Protein AF-A0A920DQ33-F1 (afdb_monomer_lite)

Foldseek 3Di:
DQPDDDDPVVDDPVRQQPTADPPRHGDDDPVVVCVVCVPAADEDEPEDDVVLQVQLVVCLVPVCQVRYEYEYLDQVSQVSSVVSSPDDHAYEHHPVVLVVLVVCLVVVHDDADSHQAYEDACDDPRDGSQDLSSCVSCVVNNHAYEYEADADLVVLVVSVVSPHPYYHYPCPVSNQVSCVVVVNHD

Sequence (186 aa):
MTGEDIAINALDAADIDSITVAGGHAIPRMEDLLEAFPECRFNIDAKAWPVVEPLGQLIRRTGVDDRICIGAFNDERIFKVCQLVGRPLCHSIGVRESSRFRLAAWLGLNAYFTAGCVQFPVNRRGVSMVTPASVAHAHKLELQVHAWTINDESTMHNLIDMGVDGIMTDDCALLKSVLIERNMWA

pLDDT: mean 93.99, std 5.49, range [62.62, 98.38]

Radius of gyration: 18.07 Å; chains: 1; bounding box: 41×43×47 Å

Structure (mmCIF, N/CA/C/O backbone):
data_AF-A0A920DQ33-F1
#
_entry.id   AF-A0A920DQ33-F1
#
loop_
_atom_site.group_PDB
_atom_site.id
_atom_site.type_symbol
_atom_site.label_atom_id
_atom_site.label_alt_id
_atom_site.label_comp_id
_atom_site.label_asym_id
_atom_site.label_entity_id
_atom_site.label_seq_id
_atom_site.pdbx_PDB_ins_code
_atom_site.Cartn_x
_atom_site.Cartn_y
_atom_site.Cartn_z
_atom_site.occupancy
_atom_site.B_iso_or_equiv
_atom_site.auth_seq_id
_atom_site.auth_comp_id
_atom_site.auth_asym_id
_atom_site.auth_atom_id
_atom_site.pdbx_PDB_model_num
ATOM 1 N N . MET A 1 1 ? 3.712 14.259 15.649 1.00 62.62 1 MET A N 1
ATOM 2 C CA . MET A 1 1 ? 2.484 14.674 14.930 1.00 62.62 1 MET A CA 1
ATOM 3 C C . MET A 1 1 ? 1.552 15.502 15.808 1.00 62.62 1 MET A C 1
ATOM 5 O O . MET A 1 1 ? 0.963 16.435 15.288 1.00 62.62 1 MET A O 1
ATOM 9 N N . THR A 1 2 ? 1.462 15.209 17.106 1.00 72.75 2 THR A N 1
ATOM 10 C CA . THR A 1 2 ? 0.599 15.920 18.072 1.00 72.75 2 THR A CA 1
ATOM 11 C C . THR A 1 2 ? 1.375 16.884 18.981 1.00 72.75 2 THR A C 1
ATOM 13 O O . THR A 1 2 ? 0.783 17.690 19.679 1.00 72.75 2 THR A O 1
ATOM 16 N N . GLY A 1 3 ? 2.715 16.823 18.965 1.00 71.69 3 GLY A N 1
ATOM 17 C CA . GLY A 1 3 ? 3.579 17.596 19.870 1.00 71.69 3 GLY A CA 1
ATOM 18 C C . GLY A 1 3 ? 3.795 16.931 21.233 1.00 71.69 3 GLY A C 1
ATOM 19 O O . GLY A 1 3 ? 4.634 17.391 22.000 1.00 71.69 3 GLY A O 1
ATOM 20 N N . GLU A 1 4 ? 3.104 15.820 21.492 1.00 74.94 4 GLU A N 1
ATOM 21 C CA . GLU A 1 4 ? 3.152 15.061 22.741 1.00 74.94 4 GLU A CA 1
ATOM 22 C C . GLU A 1 4 ? 3.782 13.678 22.509 1.00 74.94 4 GLU A C 1
ATOM 24 O O . GLU A 1 4 ? 3.506 13.023 21.500 1.00 74.94 4 GLU A O 1
ATOM 29 N N . ASP A 1 5 ? 4.638 13.234 23.434 1.00 83.88 5 ASP A N 1
ATOM 30 C CA . ASP A 1 5 ? 5.254 11.900 23.418 1.00 83.88 5 ASP A CA 1
ATOM 31 C C . ASP A 1 5 ? 4.424 10.938 24.279 1.00 83.88 5 ASP A C 1
ATOM 33 O O . ASP A 1 5 ? 4.727 10.687 25.446 1.00 83.88 5 ASP A O 1
ATOM 37 N N . ILE A 1 6 ? 3.303 10.473 23.718 1.00 84.75 6 ILE A N 1
ATOM 38 C CA . ILE A 1 6 ? 2.351 9.590 24.399 1.00 84.75 6 ILE A CA 1
ATOM 39 C C . ILE A 1 6 ? 2.099 8.349 23.545 1.00 84.75 6 ILE A C 1
ATOM 41 O O . ILE A 1 6 ? 1.855 8.421 22.338 1.00 84.75 6 ILE A O 1
ATOM 45 N N . ALA A 1 7 ? 2.141 7.181 24.184 1.00 85.88 7 ALA A N 1
ATOM 46 C CA . ALA A 1 7 ? 1.836 5.923 23.527 1.00 85.88 7 ALA A CA 1
ATOM 47 C C . ALA A 1 7 ? 0.318 5.774 23.331 1.00 85.88 7 ALA A C 1
ATOM 49 O O . ALA A 1 7 ? -0.439 5.777 24.296 1.00 85.88 7 ALA A O 1
ATOM 50 N N . ILE A 1 8 ? -0.125 5.567 22.085 1.00 85.69 8 ILE A N 1
ATOM 51 C CA . ILE A 1 8 ? -1.555 5.428 21.738 1.00 85.69 8 ILE A CA 1
ATOM 52 C C . ILE A 1 8 ? -2.246 4.314 22.541 1.00 85.69 8 ILE A C 1
ATOM 54 O O . ILE A 1 8 ? -3.417 4.422 22.869 1.00 85.69 8 ILE A O 1
ATOM 58 N N . ASN A 1 9 ? -1.533 3.239 22.885 1.00 86.31 9 ASN A N 1
ATOM 59 C CA . ASN A 1 9 ? -2.100 2.123 23.650 1.00 86.31 9 ASN A CA 1
ATOM 60 C C . ASN A 1 9 ? -2.349 2.434 25.137 1.00 86.31 9 ASN A C 1
ATOM 62 O O . ASN A 1 9 ? -2.888 1.578 25.835 1.00 86.31 9 ASN A O 1
ATOM 66 N N . ALA A 1 10 ? -1.918 3.599 25.619 1.00 88.38 10 ALA A N 1
ATOM 67 C CA . ALA A 1 10 ? -2.188 4.088 26.965 1.00 88.38 10 ALA A CA 1
ATOM 68 C C . ALA A 1 10 ? -3.400 5.032 27.017 1.00 88.38 10 ALA A C 1
ATOM 70 O O . ALA A 1 10 ? -3.754 5.479 28.103 1.00 88.38 10 ALA A O 1
ATOM 71 N N . LEU A 1 11 ? -4.000 5.337 25.864 1.00 89.12 11 LEU A N 1
ATOM 72 C CA . LEU A 1 11 ? -5.098 6.283 25.716 1.00 89.12 11 LEU A CA 1
ATOM 73 C C . LEU A 1 11 ? -6.414 5.547 25.479 1.00 89.12 11 LEU A C 1
ATOM 75 O O . LEU A 1 11 ? -6.446 4.524 24.784 1.00 89.12 11 LEU A O 1
ATOM 79 N N . ASP A 1 12 ? -7.501 6.088 26.016 1.00 89.56 12 ASP A N 1
ATOM 80 C CA . ASP A 1 12 ? -8.843 5.679 25.627 1.00 89.56 12 ASP A CA 1
ATOM 81 C C . ASP A 1 12 ? -9.371 6.496 24.432 1.00 89.56 12 ASP A C 1
ATOM 83 O O . ASP A 1 12 ? -8.685 7.331 23.837 1.00 89.56 12 ASP A O 1
ATOM 87 N N . ALA A 1 13 ? -10.602 6.203 24.014 1.00 85.56 13 ALA A N 1
ATOM 88 C CA . ALA A 1 13 ? -11.213 6.889 22.884 1.00 85.56 13 ALA A CA 1
ATOM 89 C C . ALA A 1 13 ? -11.445 8.388 23.149 1.00 85.56 13 ALA A C 1
ATOM 91 O O . ALA A 1 13 ? -11.302 9.176 22.219 1.00 85.56 13 ALA A O 1
ATOM 92 N N . ALA A 1 14 ? -11.796 8.769 24.380 1.00 89.31 14 ALA A N 1
ATOM 93 C CA . ALA A 1 14 ? -12.034 10.160 24.750 1.00 89.31 14 ALA A CA 1
ATOM 94 C C . ALA A 1 14 ? -10.716 10.943 24.821 1.00 89.31 14 ALA A C 1
ATOM 96 O O . ALA A 1 14 ? -10.663 12.089 24.375 1.00 89.31 14 ALA A O 1
ATOM 97 N N . ASP A 1 15 ? -9.645 10.307 25.302 1.00 90.56 15 ASP A N 1
ATOM 98 C CA . ASP A 1 15 ? -8.301 10.875 25.265 1.00 90.56 15 ASP A CA 1
ATOM 99 C C . ASP A 1 15 ? -7.882 11.171 23.820 1.00 90.56 15 ASP A C 1
ATOM 101 O O . ASP A 1 15 ? -7.488 12.292 23.505 1.00 90.56 15 ASP A O 1
ATOM 105 N N . ILE A 1 16 ? -8.024 10.195 22.914 1.00 90.38 16 ILE A N 1
ATOM 106 C CA . ILE A 1 16 ? -7.678 10.361 21.493 1.00 90.38 16 ILE A CA 1
ATOM 107 C C . ILE A 1 16 ? -8.511 11.474 20.841 1.00 90.38 16 ILE A C 1
ATOM 109 O O . ILE A 1 16 ? -7.952 12.277 20.095 1.00 90.38 16 ILE A O 1
ATOM 113 N N . ASP A 1 17 ? -9.808 11.563 21.146 1.00 89.62 17 ASP A N 1
ATOM 114 C CA . ASP A 1 17 ? -10.696 12.607 20.612 1.00 89.62 17 ASP A CA 1
ATOM 115 C C . ASP A 1 17 ? -10.299 14.021 21.081 1.00 89.62 17 ASP A C 1
ATOM 117 O O . ASP A 1 17 ? -10.601 15.008 20.409 1.00 89.62 17 ASP A O 1
ATOM 121 N N . SER A 1 18 ? -9.609 14.133 22.221 1.00 89.31 18 SER A N 1
ATOM 122 C CA . SER A 1 18 ? -9.099 15.406 22.747 1.00 89.31 18 SER A CA 1
ATOM 123 C C . SER A 1 18 ? -7.772 15.848 22.115 1.00 89.31 18 SER A C 1
ATOM 125 O O . SER A 1 18 ? -7.392 17.018 22.217 1.00 89.31 18 SER A O 1
ATOM 127 N N . ILE A 1 19 ? -7.074 14.933 21.437 1.00 90.38 19 ILE A N 1
ATOM 128 C CA . ILE A 1 19 ? -5.768 15.189 20.835 1.00 90.38 19 ILE A CA 1
ATOM 129 C C . ILE A 1 19 ? -5.943 15.756 19.427 1.00 90.38 19 ILE A C 1
ATOM 131 O O . ILE A 1 19 ? -6.665 15.219 18.585 1.00 90.38 19 ILE A O 1
ATOM 135 N N . THR A 1 20 ? -5.199 16.823 19.141 1.00 89.69 20 THR A N 1
ATOM 136 C CA . THR A 1 20 ? -5.159 17.429 17.809 1.00 89.69 20 THR A CA 1
ATOM 137 C C . THR A 1 20 ? -3.824 17.183 17.116 1.00 89.69 20 THR A C 1
ATOM 139 O O . THR A 1 20 ? -2.764 17.081 17.737 1.00 89.69 20 THR A O 1
ATOM 142 N N . VAL A 1 21 ? -3.872 17.071 15.793 1.00 89.19 21 VAL A N 1
ATOM 143 C CA . VAL A 1 21 ? -2.690 17.096 14.930 1.00 89.19 21 VAL A C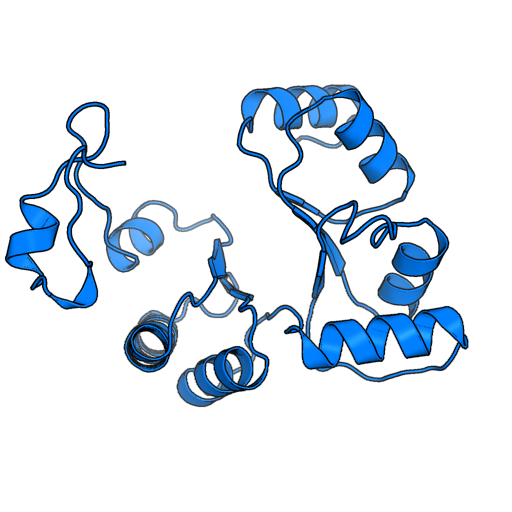A 1
ATOM 144 C C . VAL A 1 21 ? -2.389 18.531 14.490 1.00 89.19 21 VAL A C 1
ATOM 146 O O . VAL A 1 21 ? -3.156 19.462 14.754 1.00 89.19 21 VAL A O 1
ATOM 149 N N . ALA A 1 22 ? -1.262 18.727 13.800 1.00 85.25 22 ALA A N 1
ATOM 150 C CA . ALA A 1 22 ? -0.904 20.019 13.219 1.00 85.25 22 ALA A CA 1
ATOM 151 C C . ALA A 1 22 ? -2.088 20.649 12.454 1.00 85.25 22 ALA A C 1
ATOM 153 O O . ALA A 1 22 ? -2.754 19.983 11.664 1.00 85.25 22 ALA A O 1
ATOM 154 N N . GLY A 1 23 ? -2.354 21.933 12.712 1.00 84.44 23 GLY A N 1
ATOM 155 C CA . GLY A 1 23 ? -3.521 22.641 12.170 1.00 84.44 23 GLY A CA 1
ATOM 156 C C . GLY A 1 23 ? -4.786 22.566 13.036 1.00 84.44 23 GLY A C 1
ATOM 157 O O . GLY A 1 23 ? -5.793 23.157 12.664 1.00 84.44 23 GLY A O 1
ATOM 158 N N . GLY A 1 24 ? -4.745 21.896 14.196 1.00 88.38 24 GLY A N 1
ATOM 159 C CA . GLY A 1 24 ? -5.870 21.836 15.141 1.00 88.38 24 GLY A CA 1
ATOM 160 C C . GLY A 1 24 ? -6.958 20.831 14.753 1.00 88.38 24 GLY A C 1
ATOM 161 O O . GLY A 1 24 ? -8.069 20.894 15.273 1.00 88.38 24 GLY A O 1
ATOM 162 N N . HIS A 1 25 ? -6.658 19.915 13.831 1.00 89.31 25 HIS A N 1
ATOM 163 C CA . HIS A 1 25 ? -7.590 18.882 13.385 1.00 89.31 25 HIS A CA 1
ATOM 164 C C . HIS A 1 25 ? -7.580 17.679 14.335 1.00 89.31 25 HIS A C 1
ATOM 166 O O . HIS A 1 25 ? -6.532 17.325 14.872 1.00 89.31 25 HIS A O 1
ATOM 172 N N . ALA A 1 26 ? -8.733 17.036 14.521 1.00 91.56 26 ALA A N 1
ATOM 173 C CA . ALA A 1 26 ? -8.847 15.808 15.307 1.00 91.56 26 ALA A CA 1
ATOM 174 C C . ALA A 1 26 ? -8.237 14.601 14.572 1.00 91.56 26 ALA A C 1
ATOM 176 O O . ALA A 1 26 ? -8.142 14.586 13.341 1.00 91.56 26 ALA A O 1
ATOM 177 N N . ILE A 1 27 ? -7.851 13.570 15.327 1.00 92.19 27 ILE A N 1
ATOM 178 C CA . ILE A 1 27 ? -7.443 12.278 14.763 1.00 92.19 27 ILE A CA 1
ATOM 179 C C . ILE A 1 27 ? -8.703 11.562 14.242 1.00 92.19 27 ILE A C 1
ATOM 181 O O . ILE A 1 27 ? -9.607 11.293 15.031 1.00 92.19 27 ILE A O 1
ATOM 185 N N . PRO A 1 28 ? -8.800 11.242 12.938 1.00 92.69 28 PRO A N 1
ATOM 186 C CA . PRO A 1 28 ? -10.013 10.652 12.384 1.00 92.69 28 PRO A CA 1
ATOM 187 C C . PRO A 1 28 ? -10.179 9.192 12.813 1.00 92.69 28 PRO A C 1
ATOM 189 O O . PRO A 1 28 ? -9.200 8.444 12.923 1.00 92.69 28 PRO A O 1
ATOM 192 N N . ARG A 1 29 ? -11.431 8.748 12.966 1.00 92.69 29 ARG A N 1
ATOM 193 C CA . ARG A 1 29 ? -11.746 7.321 13.091 1.00 92.69 29 ARG A CA 1
ATOM 194 C C . ARG A 1 29 ? -11.803 6.697 11.703 1.00 92.69 29 ARG A C 1
ATOM 196 O O . ARG A 1 29 ? -12.175 7.336 10.723 1.00 92.69 29 ARG A O 1
ATOM 203 N N . MET A 1 30 ? -11.465 5.412 11.615 1.00 95.19 30 MET A N 1
ATOM 204 C CA . MET A 1 30 ? -11.540 4.694 10.340 1.00 95.19 30 MET A CA 1
ATOM 205 C C . MET A 1 30 ? -12.978 4.654 9.795 1.00 95.19 30 MET A C 1
ATOM 207 O O . MET A 1 30 ? -13.165 4.761 8.590 1.00 95.19 30 MET A O 1
ATOM 211 N N . GLU A 1 31 ? -13.982 4.530 10.669 1.00 94.88 31 GLU A N 1
ATOM 212 C CA . GLU A 1 31 ? -15.405 4.561 10.290 1.00 94.88 31 GLU A CA 1
ATOM 213 C C . GLU A 1 31 ? -15.783 5.874 9.598 1.00 94.88 31 GLU A C 1
ATOM 215 O O . GLU A 1 31 ? -16.336 5.832 8.501 1.00 94.88 31 GLU A O 1
ATOM 220 N N . ASP A 1 32 ? -15.366 7.012 10.159 1.00 95.38 32 ASP A N 1
ATOM 221 C CA . ASP A 1 32 ? -15.632 8.336 9.585 1.00 95.38 32 ASP A CA 1
ATOM 222 C C . ASP A 1 32 ? -15.007 8.486 8.189 1.00 95.38 32 ASP A C 1
ATOM 224 O O . ASP A 1 32 ? -15.604 9.069 7.288 1.00 95.38 32 ASP A O 1
ATOM 228 N N . LEU A 1 33 ? -13.808 7.927 7.975 1.00 96.50 33 LEU A N 1
ATOM 229 C CA . LEU A 1 33 ? -13.149 7.951 6.664 1.00 96.50 33 LEU A CA 1
ATOM 230 C C . LEU A 1 33 ? -13.877 7.082 5.634 1.00 96.50 33 LEU A C 1
ATOM 232 O O . LEU A 1 33 ? -13.990 7.475 4.473 1.00 96.50 33 LEU A O 1
ATOM 236 N N . LEU A 1 34 ? -14.357 5.904 6.042 1.00 96.50 34 LEU A N 1
ATOM 237 C CA . LEU A 1 34 ? -15.119 5.016 5.163 1.00 96.50 34 LEU A CA 1
ATOM 238 C C . LEU A 1 34 ? -16.433 5.667 4.718 1.00 96.50 34 LEU A C 1
ATOM 240 O O . LEU A 1 34 ? -16.811 5.523 3.557 1.00 96.50 34 LEU A O 1
ATOM 244 N N . GLU A 1 35 ? -17.099 6.389 5.621 1.00 96.19 35 GLU A N 1
ATOM 245 C CA . GLU A 1 35 ? -18.336 7.116 5.329 1.00 96.19 35 GLU A CA 1
ATOM 246 C C . GLU A 1 35 ? -18.085 8.360 4.466 1.00 96.19 35 GLU A C 1
ATOM 248 O O . GLU A 1 35 ? -18.768 8.566 3.463 1.00 96.19 35 GLU A O 1
ATOM 253 N N . ALA A 1 36 ? -17.082 9.172 4.810 1.00 97.31 36 ALA A N 1
ATOM 254 C CA . ALA A 1 36 ? -16.791 10.420 4.107 1.00 97.31 36 ALA A CA 1
ATOM 255 C C . ALA A 1 36 ? -16.280 10.206 2.674 1.00 97.31 36 ALA A C 1
ATOM 257 O O . ALA A 1 36 ? -16.483 11.062 1.810 1.00 97.31 36 ALA A O 1
ATOM 258 N N . PHE A 1 37 ? -15.624 9.074 2.405 1.00 97.31 37 PHE A N 1
ATOM 259 C CA . PHE A 1 37 ? -15.048 8.765 1.100 1.00 97.31 37 PHE A CA 1
ATOM 260 C C . PHE A 1 37 ? -15.577 7.430 0.567 1.00 97.31 37 PHE A C 1
ATOM 262 O O . PHE A 1 37 ? -14.809 6.469 0.524 1.00 97.31 37 PHE A O 1
ATOM 269 N N . PRO A 1 38 ? -16.842 7.353 0.106 1.00 96.19 38 PRO A N 1
ATOM 270 C CA . PRO A 1 38 ? -17.500 6.108 -0.303 1.00 96.19 38 PRO A CA 1
ATOM 271 C C . PRO A 1 38 ? -17.010 5.546 -1.643 1.00 96.19 38 PRO A C 1
ATOM 273 O O . PRO A 1 38 ? -17.286 4.395 -1.950 1.00 96.19 38 PRO A O 1
ATOM 276 N N . GLU A 1 39 ? -16.160 6.265 -2.386 1.00 95.94 39 GLU A N 1
ATOM 277 C CA . GLU A 1 39 ? -15.570 5.806 -3.662 1.00 95.94 39 GLU A CA 1
ATOM 278 C C . GLU A 1 39 ? -14.052 5.517 -3.580 1.00 95.94 39 GLU A C 1
ATOM 280 O O . GLU A 1 39 ? -13.499 4.815 -4.423 1.00 95.94 39 GLU A O 1
ATOM 285 N N . CYS A 1 40 ? -13.357 5.999 -2.539 1.00 96.56 40 CYS A N 1
ATOM 286 C CA . CYS A 1 40 ? -11.919 5.768 -2.350 1.00 96.56 40 CYS A CA 1
ATOM 287 C C . CYS A 1 40 ? -11.546 4.332 -1.938 1.00 96.56 40 CYS A C 1
ATOM 289 O O . CYS A 1 40 ? -11.982 3.811 -0.915 1.00 96.56 40 CYS A O 1
ATOM 291 N N . ARG A 1 41 ? -10.594 3.719 -2.639 1.00 97.25 41 ARG A N 1
ATOM 292 C CA . ARG A 1 41 ? -9.937 2.498 -2.144 1.00 97.25 41 ARG A CA 1
ATOM 293 C C . ARG A 1 41 ? -8.929 2.843 -1.044 1.00 97.25 41 ARG A C 1
ATOM 295 O O . ARG A 1 41 ? -8.205 3.828 -1.167 1.00 97.25 41 ARG A O 1
ATOM 302 N N . PHE A 1 42 ? -8.840 2.021 -0.002 1.00 98.12 42 PHE A N 1
ATOM 303 C CA . PHE A 1 42 ? -7.918 2.227 1.118 1.00 98.12 42 PHE A CA 1
ATOM 304 C C . PHE A 1 42 ? -6.830 1.154 1.149 1.00 98.12 42 PHE A C 1
ATOM 306 O O . PHE A 1 42 ? -7.115 -0.042 1.138 1.00 98.12 42 PHE A O 1
ATOM 313 N N . ASN A 1 43 ? -5.576 1.588 1.267 1.00 97.75 43 ASN A N 1
ATOM 314 C CA . ASN A 1 43 ? -4.443 0.724 1.588 1.00 97.75 43 ASN A CA 1
ATOM 315 C C . ASN A 1 43 ? -4.080 0.917 3.069 1.00 97.75 43 ASN A C 1
ATOM 317 O O . ASN A 1 43 ? -3.599 1.983 3.449 1.00 97.75 43 ASN A O 1
ATOM 321 N N . ILE A 1 44 ? -4.343 -0.087 3.908 1.00 97.50 44 ILE A N 1
ATOM 322 C CA . ILE A 1 44 ? -4.276 0.025 5.371 1.00 97.50 44 ILE A CA 1
ATOM 323 C C . ILE A 1 44 ? -3.152 -0.853 5.915 1.00 97.50 44 ILE A C 1
ATOM 325 O O . ILE A 1 44 ? -3.171 -2.071 5.750 1.00 97.50 44 ILE A O 1
ATOM 329 N N . ASP A 1 45 ? -2.207 -0.249 6.635 1.00 96.69 45 ASP A N 1
ATOM 330 C CA . ASP A 1 45 ? -1.150 -0.978 7.340 1.00 96.69 45 ASP A CA 1
ATOM 331 C C . ASP A 1 45 ? -1.568 -1.288 8.786 1.00 96.69 45 ASP A C 1
ATOM 333 O O . ASP A 1 45 ? -1.729 -0.390 9.617 1.00 96.69 45 ASP A O 1
ATOM 337 N N . ALA A 1 46 ? -1.714 -2.569 9.122 1.00 96.88 46 ALA A N 1
ATOM 338 C CA . ALA A 1 46 ? -1.984 -3.004 10.486 1.00 96.88 46 ALA A CA 1
ATOM 339 C C . ALA A 1 46 ? -0.703 -2.885 11.328 1.00 96.88 46 ALA A C 1
ATOM 341 O O . ALA A 1 46 ? 0.106 -3.812 11.399 1.00 96.88 46 ALA A O 1
ATOM 342 N N . LYS A 1 47 ? -0.508 -1.739 11.991 1.00 94.00 47 LYS A N 1
ATOM 343 C CA . LYS A 1 47 ? 0.745 -1.381 12.688 1.00 94.00 47 LYS A CA 1
ATOM 344 C C . LYS A 1 47 ? 1.080 -2.249 13.905 1.00 94.00 47 LYS A C 1
ATOM 346 O O . LYS A 1 47 ? 2.262 -2.452 14.193 1.00 94.00 47 LYS A O 1
ATOM 351 N N . ALA A 1 48 ? 0.085 -2.825 14.583 1.00 94.94 48 ALA A N 1
ATOM 352 C CA . ALA A 1 48 ? 0.288 -3.622 15.797 1.00 94.94 48 ALA A CA 1
ATOM 353 C C . ALA A 1 48 ? -0.754 -4.741 15.964 1.00 94.94 48 ALA A C 1
ATOM 355 O O . ALA A 1 48 ? -1.806 -4.725 15.331 1.00 94.94 48 ALA A O 1
ATOM 356 N N . TRP A 1 49 ? -0.471 -5.710 16.841 1.00 96.12 49 TRP A N 1
ATOM 357 C CA . TRP A 1 49 ? -1.392 -6.813 17.148 1.00 96.12 49 TRP A CA 1
ATOM 358 C C . TRP A 1 49 ? -2.755 -6.366 17.704 1.00 96.12 49 TRP A C 1
ATOM 360 O O . TRP A 1 49 ? -3.754 -6.898 17.226 1.00 96.12 49 TRP A O 1
ATOM 370 N N . PRO A 1 50 ? -2.850 -5.369 18.610 1.00 95.12 50 PRO A N 1
ATOM 371 C CA . PRO A 1 50 ? -4.147 -4.907 19.114 1.00 95.12 50 PRO A CA 1
ATOM 372 C C . PRO A 1 50 ? -5.081 -4.323 18.044 1.00 95.12 50 PRO A C 1
ATOM 374 O O . PRO A 1 50 ? -6.282 -4.268 18.263 1.00 95.12 50 PRO A O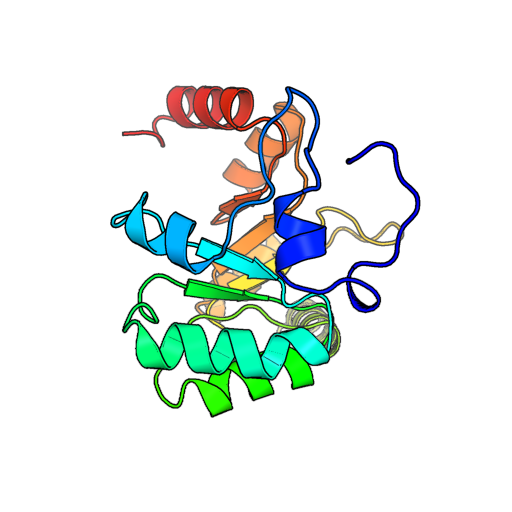 1
ATOM 377 N N . VAL A 1 51 ? -4.559 -3.916 16.879 1.00 95.06 51 VAL A N 1
ATOM 378 C CA . VAL A 1 51 ? -5.367 -3.384 15.763 1.00 95.06 51 VAL A CA 1
ATOM 379 C C . VAL A 1 51 ? -6.091 -4.492 14.995 1.00 95.06 51 VAL A C 1
ATOM 381 O O . VAL A 1 51 ? -7.115 -4.235 14.372 1.00 95.06 51 VAL A O 1
ATOM 384 N N . VAL A 1 52 ? -5.583 -5.726 15.032 1.00 97.50 52 VAL A N 1
ATOM 385 C CA . VAL A 1 52 ? -6.044 -6.822 14.165 1.00 97.50 52 VAL A CA 1
ATOM 386 C C . VAL A 1 52 ? -7.523 -7.127 14.353 1.00 97.50 52 VAL A C 1
ATOM 388 O O . VAL A 1 52 ? -8.260 -7.224 13.372 1.00 97.50 52 VAL A O 1
ATOM 391 N N . GLU A 1 53 ? -7.952 -7.282 15.603 1.00 97.75 53 GLU A N 1
ATOM 392 C CA . GLU A 1 53 ? -9.335 -7.624 15.914 1.00 97.75 53 GLU A CA 1
ATOM 393 C C . GLU A 1 53 ? -10.311 -6.475 15.614 1.00 97.75 53 GLU A C 1
ATOM 395 O O . GLU A 1 53 ? -11.232 -6.706 14.826 1.00 97.75 53 GLU A O 1
ATOM 400 N N . PRO A 1 54 ? -10.092 -5.238 16.106 1.00 96.50 54 PRO A N 1
ATOM 401 C CA . PRO A 1 54 ? -10.936 -4.096 15.761 1.00 96.50 54 PRO A CA 1
ATOM 402 C C . PRO A 1 54 ? -11.037 -3.852 14.253 1.00 96.50 54 PRO A C 1
ATOM 404 O O . PRO A 1 54 ? -12.137 -3.658 13.740 1.00 96.50 54 PRO A O 1
ATOM 407 N N . LEU A 1 55 ? -9.915 -3.919 13.524 1.00 97.56 55 LEU A N 1
ATOM 408 C CA . LEU A 1 55 ? -9.889 -3.694 12.077 1.00 97.56 55 LEU A CA 1
ATOM 409 C C . LEU A 1 55 ? -10.645 -4.788 11.315 1.00 97.56 55 LEU A C 1
ATOM 411 O O . LEU A 1 55 ? -11.457 -4.484 10.444 1.00 97.56 55 LEU A O 1
ATOM 415 N N . GLY A 1 56 ? -10.415 -6.060 11.655 1.00 98.12 56 GLY A N 1
ATOM 416 C CA . GLY A 1 56 ? -11.117 -7.177 11.023 1.00 98.12 56 GLY A CA 1
ATOM 417 C C . GLY A 1 56 ? -12.626 -7.137 11.281 1.00 98.12 56 GLY A C 1
ATOM 418 O O . GLY A 1 56 ? -13.419 -7.318 10.357 1.00 98.12 56 GLY A O 1
ATOM 419 N N . GLN A 1 57 ? -13.035 -6.843 12.520 1.00 97.94 57 GLN A N 1
ATOM 420 C CA . GLN A 1 57 ? -14.447 -6.684 12.877 1.00 97.94 57 GLN A CA 1
ATOM 421 C C . GLN A 1 57 ? -15.089 -5.492 12.165 1.00 97.94 57 GLN A C 1
ATOM 423 O O . GLN A 1 57 ? -16.221 -5.616 11.700 1.00 97.94 57 GLN A O 1
ATOM 428 N N . LEU A 1 58 ? -14.375 -4.367 12.059 1.00 97.88 58 LEU A N 1
ATOM 429 C CA . LEU A 1 58 ? -14.834 -3.182 11.345 1.00 97.88 58 LEU A CA 1
ATOM 430 C C . LEU A 1 58 ? -15.125 -3.507 9.878 1.00 97.88 58 LEU A C 1
ATOM 432 O O . LEU A 1 58 ? -16.261 -3.348 9.443 1.00 97.88 58 LEU A O 1
ATOM 436 N N . ILE A 1 59 ? -14.138 -4.038 9.150 1.00 98.06 59 ILE A N 1
ATOM 437 C CA . ILE A 1 59 ? -14.277 -4.374 7.724 1.00 98.06 59 ILE A CA 1
ATOM 438 C C . ILE A 1 59 ? -15.403 -5.391 7.511 1.00 98.06 59 ILE A C 1
ATOM 440 O O . ILE A 1 59 ? -16.176 -5.284 6.558 1.00 98.06 59 ILE A O 1
ATOM 444 N N . ARG A 1 60 ? -15.531 -6.385 8.400 1.00 97.94 60 ARG A N 1
ATOM 445 C CA . ARG A 1 60 ? -16.619 -7.369 8.340 1.00 97.94 60 ARG A CA 1
ATOM 446 C C . ARG A 1 60 ? -17.992 -6.719 8.516 1.00 97.94 60 ARG A C 1
ATOM 448 O O . ARG A 1 60 ? -18.897 -7.010 7.740 1.00 97.94 60 ARG A O 1
ATOM 455 N N . ARG A 1 61 ? -18.142 -5.857 9.524 1.00 97.56 61 ARG A N 1
ATOM 456 C CA . ARG A 1 61 ? -19.388 -5.145 9.844 1.00 97.56 61 ARG A CA 1
ATOM 457 C C . ARG A 1 61 ? -19.821 -4.208 8.720 1.00 97.56 61 ARG A C 1
ATOM 459 O O . ARG A 1 61 ? -21.001 -4.183 8.398 1.00 97.56 61 ARG A O 1
ATOM 466 N N . THR A 1 62 ? -18.894 -3.435 8.160 1.00 96.62 62 THR A N 1
ATOM 467 C CA . THR A 1 62 ? -19.227 -2.350 7.224 1.00 96.62 62 THR A CA 1
ATOM 468 C C . THR A 1 62 ? -19.426 -2.815 5.791 1.00 96.62 62 THR A C 1
ATOM 470 O O . THR A 1 62 ? -19.996 -2.074 5.002 1.00 96.62 62 THR A O 1
ATOM 473 N N . GLY A 1 63 ? -18.999 -4.028 5.429 1.00 96.56 63 GLY A N 1
ATOM 474 C CA . GLY A 1 63 ? -19.252 -4.516 4.068 1.00 96.56 63 GLY A CA 1
ATOM 475 C C . GLY A 1 63 ? -18.244 -4.054 3.015 1.00 96.56 63 GLY A C 1
ATOM 476 O O . GLY A 1 63 ? -18.498 -4.282 1.845 1.00 96.56 63 GLY A O 1
ATOM 477 N N . VAL A 1 64 ? -17.151 -3.397 3.414 1.00 96.75 64 VAL A N 1
ATOM 478 C CA . VAL A 1 64 ? -16.256 -2.637 2.515 1.00 96.75 64 VAL A CA 1
ATOM 479 C C . VAL A 1 64 ? -15.032 -3.419 2.024 1.00 96.75 64 VAL A C 1
ATOM 481 O O . VAL A 1 64 ? -14.025 -2.833 1.653 1.00 96.75 64 VAL A O 1
ATOM 484 N N . ASP A 1 65 ? -15.036 -4.744 2.091 1.00 97.19 65 ASP A N 1
ATOM 485 C CA . ASP A 1 65 ? -13.873 -5.584 1.765 1.00 97.19 65 ASP A CA 1
ATOM 486 C C . ASP A 1 65 ? -13.345 -5.411 0.329 1.00 97.19 65 ASP A C 1
ATOM 488 O O . ASP A 1 65 ? -12.137 -5.500 0.107 1.00 97.19 65 ASP A O 1
ATOM 492 N N . ASP A 1 66 ? -14.215 -5.088 -0.625 1.00 96.75 66 ASP A N 1
ATOM 493 C CA . ASP A 1 66 ? -13.912 -4.892 -2.049 1.00 96.75 66 ASP A CA 1
ATOM 494 C C . ASP A 1 66 ? -13.021 -3.670 -2.347 1.00 96.75 66 ASP A C 1
ATOM 496 O O . ASP A 1 66 ? -12.403 -3.571 -3.410 1.00 96.75 66 ASP A O 1
ATOM 500 N N . ARG A 1 67 ? -12.920 -2.746 -1.391 1.00 96.88 67 ARG A N 1
ATOM 501 C CA . ARG A 1 67 ? -12.182 -1.478 -1.497 1.00 96.88 67 ARG A CA 1
ATOM 502 C C . ARG A 1 67 ? -11.037 -1.353 -0.493 1.00 96.88 67 ARG A C 1
ATOM 504 O O . ARG A 1 67 ? -10.433 -0.284 -0.403 1.00 96.88 67 ARG A O 1
ATOM 511 N N . ILE A 1 68 ? -10.716 -2.418 0.243 1.00 98.06 68 ILE A N 1
ATOM 512 C CA . ILE A 1 68 ? -9.609 -2.446 1.206 1.00 98.06 68 ILE A CA 1
ATOM 513 C C . ILE A 1 68 ? -8.480 -3.351 0.709 1.00 98.06 68 ILE A C 1
ATOM 515 O O . ILE A 1 68 ? -8.699 -4.500 0.334 1.00 98.06 68 ILE A O 1
ATOM 519 N N . CYS A 1 69 ? -7.248 -2.852 0.795 1.00 98.31 69 CYS A N 1
ATOM 520 C CA . CYS A 1 69 ? -6.026 -3.643 0.728 1.00 98.31 69 CYS A CA 1
ATOM 521 C C . CYS A 1 69 ? -5.307 -3.594 2.083 1.00 98.31 69 CYS A C 1
ATOM 523 O O . CYS A 1 69 ? -4.983 -2.511 2.570 1.00 98.31 69 CYS A O 1
ATOM 525 N N . ILE A 1 70 ? -5.044 -4.751 2.698 1.00 98.06 70 ILE A N 1
ATOM 526 C CA . ILE A 1 70 ? -4.333 -4.841 3.984 1.00 98.06 70 ILE A CA 1
ATOM 527 C C . ILE A 1 70 ? -2.838 -5.079 3.784 1.00 98.06 70 ILE A C 1
ATOM 529 O O . ILE A 1 70 ? -2.439 -6.000 3.078 1.00 98.06 70 ILE A O 1
ATOM 533 N N . GLY A 1 71 ? -2.010 -4.313 4.489 1.00 97.25 71 GLY A N 1
ATOM 534 C CA . GLY A 1 71 ? -0.583 -4.565 4.655 1.00 97.25 71 GLY A CA 1
ATOM 535 C C . GLY A 1 71 ? -0.183 -4.725 6.120 1.00 97.25 71 GLY A C 1
ATOM 536 O O . GLY A 1 71 ? -0.906 -4.334 7.037 1.00 97.25 71 GLY A O 1
ATOM 537 N N . ALA A 1 72 ? 0.975 -5.341 6.341 1.00 96.00 72 ALA A N 1
ATOM 538 C CA . ALA A 1 72 ? 1.716 -5.283 7.596 1.00 96.00 72 ALA A CA 1
ATOM 539 C C . ALA A 1 72 ? 3.152 -5.768 7.375 1.00 96.00 72 ALA A C 1
ATOM 541 O O . ALA A 1 72 ? 3.414 -6.658 6.567 1.00 96.00 72 ALA A O 1
ATOM 542 N N . PHE A 1 73 ? 4.080 -5.332 8.224 1.00 93.69 73 PHE A N 1
ATOM 543 C CA . PHE A 1 73 ? 5.422 -5.927 8.310 1.00 93.69 73 PHE A CA 1
ATOM 544 C C . PHE A 1 73 ? 5.442 -7.309 9.005 1.00 93.69 73 PHE A C 1
ATOM 546 O O . PHE A 1 73 ? 6.454 -7.717 9.574 1.00 93.69 73 PHE A O 1
ATOM 553 N N . ASN A 1 74 ? 4.324 -8.038 8.996 1.00 95.75 74 ASN A N 1
ATOM 554 C CA . ASN A 1 74 ? 4.176 -9.351 9.612 1.00 95.75 74 ASN A CA 1
ATOM 555 C C . ASN A 1 74 ? 3.071 -10.139 8.891 1.00 95.75 74 ASN A C 1
ATOM 557 O O . ASN A 1 74 ? 1.911 -9.736 8.904 1.00 95.75 74 ASN A O 1
ATOM 561 N N . ASP A 1 75 ? 3.436 -11.266 8.286 1.00 96.31 75 ASP A N 1
ATOM 562 C CA . ASP A 1 75 ? 2.538 -12.082 7.465 1.00 96.31 75 ASP A CA 1
ATOM 563 C C . ASP A 1 75 ? 1.370 -12.666 8.282 1.00 96.31 75 ASP A C 1
ATOM 565 O O . ASP A 1 75 ? 0.226 -12.651 7.838 1.00 96.31 75 ASP A O 1
ATOM 569 N N . GLU A 1 76 ? 1.627 -13.118 9.514 1.00 97.31 76 GLU A N 1
ATOM 570 C CA . GLU A 1 76 ? 0.596 -13.678 10.403 1.00 97.31 76 GLU A CA 1
ATOM 571 C C . GLU A 1 76 ? -0.476 -12.645 10.758 1.00 97.31 76 GLU A C 1
ATOM 573 O O . GLU A 1 76 ? -1.658 -12.975 10.842 1.00 97.31 76 GLU A O 1
ATOM 578 N N . ARG A 1 77 ? -0.077 -11.381 10.912 1.00 97.44 77 ARG A N 1
ATOM 579 C CA . ARG A 1 77 ? -0.987 -10.268 11.170 1.00 97.44 77 ARG A CA 1
ATOM 580 C C . ARG A 1 77 ? -1.937 -10.041 10.000 1.00 97.44 77 ARG A C 1
ATOM 582 O O . ARG A 1 77 ? -3.139 -9.925 10.222 1.00 97.44 77 ARG A O 1
ATOM 589 N N . ILE A 1 78 ? -1.410 -10.031 8.773 1.00 97.88 78 ILE A N 1
ATOM 590 C CA . ILE A 1 78 ? -2.210 -9.897 7.546 1.00 97.88 78 ILE A CA 1
ATOM 591 C C . ILE A 1 78 ? -3.221 -11.040 7.465 1.00 97.88 78 ILE A C 1
ATOM 593 O O . ILE A 1 78 ? -4.423 -10.803 7.332 1.00 97.88 78 ILE A O 1
ATOM 597 N N . PHE A 1 79 ? -2.754 -12.282 7.623 1.00 97.50 79 PHE A N 1
ATOM 598 C CA . PHE A 1 79 ? -3.626 -13.451 7.553 1.00 97.50 79 PHE A CA 1
ATOM 599 C C . PHE A 1 79 ? -4.691 -13.452 8.648 1.00 97.50 79 PHE A C 1
ATOM 601 O O . PHE A 1 79 ? -5.834 -13.818 8.379 1.00 97.50 79 PHE A O 1
ATOM 608 N N . LYS A 1 80 ? -4.366 -12.999 9.864 1.00 98.19 80 LYS A N 1
ATOM 609 C CA . LYS A 1 80 ? -5.343 -12.925 10.951 1.00 98.19 80 LYS A CA 1
ATOM 610 C C . LYS A 1 80 ? -6.440 -11.893 10.679 1.00 98.19 80 LYS A C 1
ATOM 612 O O . LYS A 1 80 ? -7.600 -12.186 10.962 1.00 98.19 80 LYS A O 1
ATOM 617 N N . VAL A 1 81 ? -6.108 -10.740 10.088 1.00 98.31 81 VAL A N 1
ATOM 618 C CA . VAL A 1 81 ? -7.119 -9.768 9.626 1.00 98.31 81 VAL A CA 1
ATOM 619 C C . VAL A 1 81 ? -8.020 -10.408 8.566 1.00 98.31 81 VAL A C 1
ATOM 621 O O . VAL A 1 81 ? -9.239 -10.383 8.717 1.00 98.31 81 VAL A O 1
ATOM 624 N N . CYS A 1 82 ? -7.443 -11.066 7.554 1.00 97.81 82 CYS A N 1
ATOM 625 C CA . CYS A 1 82 ? -8.213 -11.741 6.501 1.00 97.81 82 CYS A CA 1
ATOM 626 C C . CYS A 1 82 ? -9.164 -12.814 7.071 1.00 97.81 82 CYS A C 1
ATOM 628 O O . CYS A 1 82 ? -10.331 -12.886 6.691 1.00 97.81 82 CYS A O 1
ATOM 630 N N . GLN A 1 83 ? -8.695 -13.613 8.037 1.00 97.94 83 GLN A N 1
ATOM 631 C CA . GLN A 1 83 ? -9.510 -14.625 8.719 1.00 97.94 83 GLN A CA 1
ATOM 632 C C . GLN A 1 83 ? -10.692 -14.024 9.488 1.00 97.94 83 GLN A C 1
ATOM 634 O O . GLN A 1 83 ? -11.783 -14.587 9.463 1.00 97.94 83 GLN A O 1
ATOM 639 N N . LEU A 1 84 ? -10.484 -12.903 10.186 1.00 98.19 84 LEU A N 1
ATOM 640 C CA . LEU A 1 84 ? -11.540 -12.224 10.944 1.00 98.19 84 LEU A CA 1
ATOM 641 C C . LEU A 1 84 ? -12.610 -11.618 10.033 1.00 98.19 84 LEU A C 1
ATOM 643 O O . LEU A 1 84 ? -13.794 -11.643 10.381 1.00 98.19 84 LEU A O 1
ATOM 647 N N . VAL A 1 85 ? -12.192 -11.110 8.871 1.00 98.06 85 VAL A N 1
ATOM 648 C CA . VAL A 1 85 ? -13.092 -10.606 7.829 1.00 98.06 85 VAL A CA 1
ATOM 649 C C . VAL A 1 85 ? -13.932 -11.742 7.237 1.00 98.06 85 VAL A C 1
ATOM 651 O O . VAL A 1 85 ? -15.143 -11.584 7.093 1.00 98.06 85 VAL A O 1
ATOM 654 N N . GLY A 1 86 ? -13.328 -12.909 6.981 1.00 96.69 86 GLY A N 1
ATOM 655 C CA . GLY A 1 86 ? -14.047 -14.144 6.633 1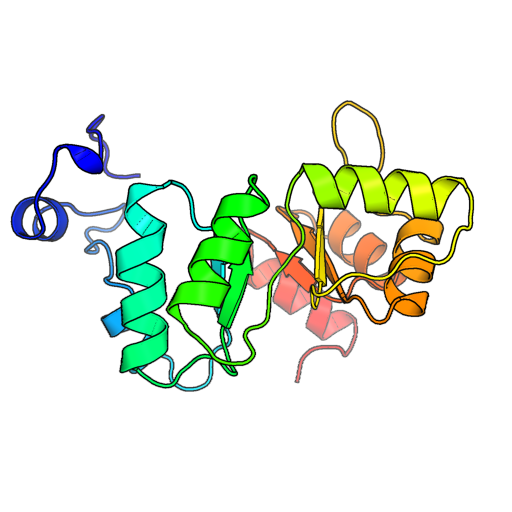.00 96.69 86 GLY A CA 1
ATOM 656 C C . GLY A 1 86 ? -14.606 -14.201 5.204 1.00 96.69 86 GLY A C 1
ATOM 657 O O . GLY A 1 86 ? -15.449 -15.046 4.914 1.00 96.69 86 GLY A O 1
ATOM 658 N N . ARG A 1 87 ? -14.146 -13.314 4.320 1.00 95.25 87 ARG A N 1
ATOM 659 C CA . ARG A 1 87 ? -14.493 -13.208 2.891 1.00 95.25 87 ARG A CA 1
ATOM 660 C C . ARG A 1 87 ? -13.267 -12.718 2.102 1.00 95.25 87 ARG A C 1
ATOM 662 O O . ARG A 1 87 ? -12.291 -12.326 2.750 1.00 95.25 87 ARG A O 1
ATOM 669 N N . PRO A 1 88 ? -13.264 -12.776 0.754 1.00 95.88 88 PRO A N 1
ATOM 670 C CA . PRO A 1 88 ? -12.134 -12.302 -0.043 1.00 95.88 88 PRO A CA 1
ATOM 671 C C . PRO A 1 88 ? -11.745 -10.868 0.330 1.00 95.88 88 PRO A C 1
ATOM 673 O O . PRO A 1 88 ? -12.601 -10.000 0.431 1.00 95.88 88 PRO A O 1
ATOM 676 N N . LEU A 1 89 ? -10.457 -10.636 0.567 1.00 97.12 89 LEU A N 1
ATOM 677 C CA . LEU A 1 89 ? -9.916 -9.342 0.969 1.00 97.12 89 LEU A CA 1
ATOM 678 C C . LEU A 1 89 ? -8.561 -9.169 0.295 1.00 97.12 89 LEU A C 1
ATOM 680 O O . LEU A 1 89 ? -7.704 -10.051 0.404 1.00 97.12 89 LEU A O 1
ATOM 684 N N . CYS A 1 90 ? -8.360 -8.047 -0.396 1.00 97.94 90 CYS A N 1
ATOM 685 C CA . CYS A 1 90 ? -7.060 -7.761 -0.984 1.00 97.94 90 CYS A CA 1
ATOM 686 C C . CYS A 1 90 ? -6.029 -7.544 0.128 1.00 97.94 90 CYS A C 1
ATOM 688 O O . CYS A 1 90 ? -6.297 -6.914 1.155 1.00 97.94 90 CYS A O 1
ATOM 690 N N . HIS A 1 91 ? -4.826 -8.070 -0.070 1.00 98.19 91 HIS A N 1
ATOM 691 C CA . HIS A 1 91 ? -3.730 -7.858 0.856 1.00 98.19 91 HIS A CA 1
ATOM 692 C C . HIS A 1 91 ? -2.382 -7.852 0.142 1.00 98.19 91 HIS A C 1
ATOM 694 O O . HIS A 1 91 ? -2.227 -8.444 -0.932 1.00 98.19 91 HIS A O 1
ATOM 700 N N . SER A 1 92 ? -1.403 -7.199 0.764 1.00 97.38 92 SER A N 1
ATOM 701 C CA . SER A 1 92 ? -0.002 -7.282 0.380 1.00 97.38 92 SER A CA 1
ATOM 702 C C . SER A 1 92 ? 0.697 -8.456 1.066 1.00 97.38 92 SER A C 1
ATOM 704 O O . SER A 1 92 ? 0.136 -9.141 1.928 1.00 97.38 92 SER A O 1
ATOM 706 N N . ILE A 1 93 ? 1.932 -8.732 0.657 1.00 95.31 93 ILE A N 1
ATOM 707 C CA . ILE A 1 93 ? 2.791 -9.713 1.323 1.00 95.31 93 ILE A CA 1
ATOM 708 C C . ILE A 1 93 ? 3.537 -9.096 2.513 1.00 95.31 93 ILE A C 1
ATOM 710 O O . ILE A 1 93 ? 4.005 -7.960 2.448 1.00 95.31 93 ILE A O 1
ATOM 714 N N . GLY A 1 94 ? 3.702 -9.869 3.590 1.00 93.44 94 GLY A N 1
ATOM 715 C CA . GLY A 1 94 ? 4.525 -9.478 4.732 1.00 93.44 94 GLY A CA 1
ATOM 716 C C . GLY A 1 94 ? 6.017 -9.723 4.485 1.00 93.44 94 GLY A C 1
ATOM 717 O O . GLY A 1 94 ? 6.470 -9.979 3.366 1.00 93.44 94 GLY A O 1
ATOM 718 N N . VAL A 1 95 ? 6.831 -9.630 5.538 1.00 92.06 95 VAL A N 1
ATOM 719 C CA . VAL A 1 95 ? 8.303 -9.686 5.433 1.00 92.06 95 VAL A CA 1
ATOM 720 C C . VAL A 1 95 ? 8.810 -11.076 5.030 1.00 92.06 95 VAL A C 1
ATOM 722 O O . VAL A 1 95 ? 9.794 -11.180 4.282 1.00 92.06 95 VAL A O 1
ATOM 725 N N . ARG A 1 96 ? 8.164 -12.147 5.509 1.00 93.50 96 ARG A N 1
ATOM 726 C CA . ARG A 1 96 ? 8.552 -13.524 5.180 1.00 93.50 96 ARG A CA 1
ATOM 727 C C . ARG A 1 96 ? 8.226 -13.824 3.726 1.00 93.50 96 ARG A C 1
ATOM 729 O O . ARG A 1 96 ? 9.116 -14.239 2.980 1.00 93.50 96 ARG A O 1
ATOM 736 N N . GLU A 1 97 ? 6.998 -13.536 3.305 1.00 94.94 97 GLU A N 1
ATOM 737 C CA . GLU A 1 97 ? 6.570 -13.738 1.923 1.00 94.94 97 GLU A CA 1
ATOM 738 C C . GLU A 1 97 ? 7.335 -12.820 0.957 1.00 94.94 97 GLU A C 1
ATOM 740 O O . GLU A 1 97 ? 7.724 -13.270 -0.116 1.00 94.94 97 GLU A O 1
ATOM 745 N N . SER A 1 98 ? 7.703 -11.598 1.363 1.00 93.31 98 SER A N 1
ATOM 746 C CA . SER A 1 98 ? 8.610 -10.720 0.595 1.00 93.31 98 SER A CA 1
ATOM 747 C C . SER A 1 98 ? 9.979 -11.348 0.342 1.00 93.31 98 SER A C 1
ATOM 749 O O . SER A 1 98 ? 10.582 -11.165 -0.716 1.00 93.31 98 SER A O 1
ATOM 751 N N . SER A 1 99 ? 10.507 -12.091 1.313 1.00 92.50 99 SER A N 1
ATOM 752 C CA . SER A 1 99 ? 11.795 -12.770 1.156 1.00 92.50 99 SER A CA 1
ATOM 753 C C . SER A 1 99 ? 11.669 -13.986 0.238 1.00 92.50 99 SER A C 1
ATOM 755 O O . SER A 1 99 ? 12.537 -14.194 -0.609 1.00 92.50 99 SER A O 1
ATOM 757 N N . ARG A 1 100 ? 10.556 -14.727 0.342 1.00 94.81 100 ARG A N 1
ATOM 758 C CA . ARG A 1 100 ? 10.218 -15.828 -0.569 1.00 94.81 100 ARG A CA 1
ATOM 759 C C . ARG A 1 100 ? 10.026 -15.341 -2.005 1.00 94.81 100 ARG A C 1
ATOM 761 O O . ARG A 1 100 ? 10.588 -15.943 -2.912 1.00 94.81 100 ARG A O 1
ATOM 768 N N . PHE A 1 101 ? 9.304 -14.237 -2.197 1.00 94.94 101 PHE A N 1
ATOM 769 C CA . PHE A 1 101 ? 9.109 -13.589 -3.494 1.00 94.94 101 PHE A CA 1
ATOM 770 C C . PHE A 1 101 ? 10.444 -13.241 -4.144 1.00 94.94 101 PHE A C 1
ATOM 772 O O . PHE A 1 101 ? 10.697 -13.630 -5.277 1.00 94.94 101 PHE A O 1
ATOM 779 N N . ARG A 1 102 ? 11.349 -12.583 -3.410 1.00 92.31 102 ARG A N 1
ATOM 780 C CA . ARG A 1 102 ? 12.666 -12.227 -3.957 1.00 92.31 102 ARG A CA 1
ATOM 781 C C . ARG A 1 102 ? 13.506 -13.437 -4.331 1.00 92.31 102 ARG A C 1
ATOM 783 O O . ARG A 1 102 ? 14.167 -13.410 -5.362 1.00 92.31 102 ARG A O 1
ATOM 790 N N . LEU A 1 103 ? 13.497 -14.479 -3.502 1.00 92.62 103 LEU A N 1
ATOM 791 C CA . LEU A 1 103 ? 14.223 -15.708 -3.808 1.00 92.62 103 LEU A CA 1
ATOM 792 C C . LEU A 1 103 ? 13.659 -16.379 -5.068 1.00 92.62 103 LEU A C 1
ATOM 794 O O . LEU A 1 103 ? 14.429 -16.788 -5.932 1.00 92.62 103 LEU A O 1
ATOM 798 N N . ALA A 1 104 ? 12.331 -16.444 -5.195 1.00 93.38 104 ALA A N 1
ATOM 799 C CA . ALA A 1 104 ? 11.666 -16.975 -6.380 1.00 93.38 104 ALA A CA 1
ATOM 800 C C . ALA A 1 104 ? 11.984 -16.146 -7.634 1.00 93.38 104 ALA A C 1
ATOM 802 O O . ALA A 1 104 ? 12.356 -16.722 -8.653 1.00 93.38 104 ALA A O 1
ATOM 803 N N . ALA A 1 105 ? 11.940 -14.814 -7.533 1.00 91.50 105 ALA A N 1
ATOM 804 C CA . ALA A 1 105 ? 12.290 -13.904 -8.619 1.00 91.50 105 ALA A CA 1
ATOM 805 C C . ALA A 1 105 ? 13.747 -14.081 -9.065 1.00 91.50 105 ALA A C 1
ATOM 807 O O . ALA A 1 105 ? 14.019 -14.191 -10.257 1.00 91.50 105 ALA A O 1
ATOM 808 N N . TRP A 1 106 ? 14.679 -14.170 -8.111 1.00 88.81 106 TRP A N 1
ATOM 809 C CA . TRP A 1 106 ? 16.104 -14.359 -8.389 1.00 88.81 106 TRP A CA 1
ATOM 810 C C . TRP A 1 106 ? 16.410 -15.712 -9.045 1.00 88.81 106 TRP A C 1
ATOM 812 O O . TRP A 1 106 ? 17.248 -15.786 -9.938 1.00 88.81 106 TRP A O 1
ATOM 822 N N . LEU A 1 107 ? 15.711 -16.774 -8.634 1.00 92.12 107 LEU A N 1
ATOM 823 C CA . LEU A 1 107 ? 15.870 -18.122 -9.188 1.00 92.12 107 LEU A CA 1
ATOM 824 C C . LEU A 1 107 ? 14.993 -18.389 -10.426 1.00 92.12 107 LEU A C 1
ATOM 826 O O . LEU A 1 107 ? 15.067 -19.476 -10.995 1.00 92.12 107 LEU A O 1
ATOM 830 N N . GLY A 1 108 ? 14.135 -17.445 -10.828 1.00 88.88 108 GLY A N 1
ATOM 831 C CA . GLY A 1 108 ? 13.174 -17.632 -11.920 1.00 88.88 108 GLY A CA 1
ATOM 832 C C . GLY A 1 108 ? 12.104 -18.699 -11.645 1.00 88.88 108 GLY A C 1
ATOM 833 O O . GLY A 1 108 ? 11.561 -19.283 -12.583 1.00 88.88 108 GLY A O 1
ATOM 834 N N . LEU A 1 109 ? 11.804 -18.982 -10.374 1.00 91.69 109 LEU A N 1
ATOM 835 C CA . LEU A 1 109 ? 10.863 -20.028 -9.971 1.00 91.69 109 LEU A CA 1
ATOM 836 C C . LEU A 1 109 ? 9.421 -19.527 -10.002 1.00 91.69 109 LEU A C 1
ATOM 838 O O . LEU A 1 109 ? 9.125 -18.424 -9.553 1.00 91.69 109 LEU A O 1
ATOM 842 N N . ASN A 1 110 ? 8.497 -20.375 -10.451 1.00 88.44 110 ASN A N 1
ATOM 843 C CA . ASN A 1 110 ? 7.075 -20.100 -10.279 1.00 88.44 110 ASN A CA 1
ATOM 844 C C . ASN A 1 110 ? 6.703 -20.295 -8.802 1.00 88.44 110 ASN A C 1
ATOM 846 O O . ASN A 1 110 ? 7.003 -21.331 -8.207 1.00 88.44 110 ASN A O 1
ATOM 850 N N . ALA A 1 111 ? 6.038 -19.305 -8.217 1.00 90.38 111 ALA A N 1
ATOM 851 C CA . ALA A 1 111 ? 5.612 -19.318 -6.828 1.00 90.38 111 ALA A CA 1
ATOM 852 C C . ALA A 1 111 ? 4.176 -18.805 -6.740 1.00 90.38 111 ALA A C 1
ATOM 854 O O . ALA A 1 111 ? 3.841 -17.798 -7.345 1.00 90.38 111 ALA A O 1
ATOM 855 N N . TYR A 1 112 ? 3.333 -19.484 -5.970 1.00 92.75 112 TYR A N 1
ATOM 856 C CA . TYR A 1 112 ? 1.967 -19.027 -5.732 1.00 92.75 112 TYR A CA 1
ATOM 857 C C . TYR A 1 112 ? 1.911 -18.114 -4.504 1.00 92.75 112 TYR A C 1
ATOM 859 O O . TYR A 1 112 ? 2.542 -18.425 -3.489 1.00 92.75 112 TYR A O 1
ATOM 867 N N . PHE A 1 113 ? 1.155 -17.020 -4.582 1.00 94.38 113 PHE A N 1
ATOM 868 C CA . PHE A 1 113 ? 0.858 -16.108 -3.477 1.00 94.38 113 PHE A CA 1
ATOM 869 C C . PHE A 1 113 ? -0.651 -15.866 -3.440 1.00 94.38 113 PHE A C 1
ATOM 871 O O . PHE A 1 113 ? -1.276 -15.737 -4.482 1.00 94.38 113 PHE A O 1
ATOM 878 N N . THR A 1 114 ? -1.236 -15.789 -2.244 1.00 93.81 114 THR A N 1
ATOM 879 C CA . THR A 1 114 ? -2.656 -15.422 -2.080 1.00 93.81 114 THR A CA 1
ATOM 880 C C . THR A 1 114 ? -2.886 -13.910 -2.106 1.00 93.81 114 THR A C 1
ATOM 882 O O . THR A 1 114 ? -4.029 -13.470 -2.090 1.00 93.81 114 THR A O 1
ATOM 885 N N . ALA A 1 115 ? -1.804 -13.127 -2.071 1.00 96.38 115 ALA A N 1
ATOM 886 C CA . ALA A 1 115 ? -1.835 -11.671 -2.069 1.00 96.38 115 ALA A CA 1
ATOM 887 C C . ALA A 1 115 ? -2.278 -11.122 -3.429 1.00 96.38 115 ALA A C 1
ATOM 889 O O . ALA A 1 115 ? -2.075 -11.769 -4.449 1.00 96.38 115 ALA A O 1
ATOM 890 N N . GLY A 1 116 ? -2.821 -9.905 -3.436 1.00 97.00 116 GLY A N 1
ATOM 891 C CA . GLY A 1 116 ? -3.092 -9.162 -4.672 1.00 97.00 116 GLY A CA 1
ATOM 892 C C . GLY A 1 116 ? -1.934 -8.253 -5.088 1.00 97.00 116 GLY A C 1
ATOM 893 O O . GLY A 1 116 ? -1.851 -7.832 -6.239 1.00 97.00 116 GLY A O 1
ATOM 894 N N . CYS A 1 117 ? -1.024 -7.933 -4.161 1.00 97.75 117 CYS A N 1
ATOM 895 C CA . CYS A 1 117 ? 0.097 -7.047 -4.449 1.00 97.75 117 CYS A CA 1
ATOM 896 C C . CYS A 1 117 ? 1.353 -7.338 -3.617 1.00 97.75 117 CYS A C 1
ATOM 898 O O . CYS A 1 117 ? 1.330 -7.993 -2.570 1.00 97.75 117 CYS A O 1
ATOM 900 N N . VAL A 1 118 ? 2.470 -6.784 -4.077 1.00 97.06 118 VAL A N 1
ATOM 901 C CA . VAL A 1 118 ? 3.719 -6.636 -3.336 1.00 97.06 118 VAL A CA 1
ATOM 902 C C . VAL A 1 118 ? 3.998 -5.154 -3.122 1.00 97.06 118 VAL A C 1
ATOM 904 O O . VAL A 1 118 ? 3.787 -4.336 -4.015 1.00 97.06 118 VAL A O 1
ATOM 907 N N . GLN A 1 119 ? 4.450 -4.792 -1.922 1.00 96.44 119 GLN A N 1
ATOM 908 C CA . GLN A 1 119 ? 4.660 -3.394 -1.546 1.00 96.44 119 GLN A CA 1
ATOM 909 C C . GLN A 1 119 ? 6.083 -3.213 -1.019 1.00 96.44 119 GLN A C 1
ATOM 911 O O . GLN A 1 119 ? 6.417 -3.674 0.076 1.00 96.44 119 GLN A O 1
ATOM 916 N N . PHE A 1 120 ? 6.943 -2.559 -1.799 1.00 89.75 120 PHE A N 1
ATOM 917 C CA . PHE A 1 120 ? 8.377 -2.482 -1.521 1.00 89.75 120 PHE A CA 1
ATOM 918 C C . PHE A 1 120 ? 8.882 -1.042 -1.390 1.00 89.75 120 PHE A C 1
ATOM 920 O O . PHE A 1 120 ? 8.401 -0.151 -2.089 1.00 89.75 120 PHE A O 1
ATOM 927 N N . PRO A 1 121 ? 9.909 -0.808 -0.552 1.00 91.50 121 PRO A N 1
ATOM 928 C CA . PRO A 1 121 ? 10.722 0.389 -0.714 1.00 91.50 121 PRO A CA 1
ATOM 929 C C . PRO A 1 121 ? 11.510 0.262 -2.015 1.00 91.50 121 PRO A C 1
ATOM 931 O O . PRO A 1 121 ? 11.889 -0.850 -2.369 1.00 91.50 121 PRO A O 1
ATOM 934 N N . VAL A 1 122 ? 11.869 1.359 -2.683 1.00 87.94 122 VAL A N 1
ATOM 935 C CA . VAL A 1 122 ? 12.741 1.277 -3.878 1.00 87.94 122 VAL A CA 1
ATOM 936 C C . VAL A 1 122 ? 14.066 0.596 -3.543 1.00 87.94 122 VAL A C 1
ATOM 938 O O . VAL A 1 122 ? 14.532 -0.273 -4.279 1.00 87.94 122 VAL A O 1
ATOM 941 N N . ASN A 1 123 ? 14.639 0.941 -2.386 1.00 86.62 123 ASN A N 1
ATOM 942 C CA . ASN A 1 123 ? 15.891 0.390 -1.891 1.00 86.62 123 ASN A CA 1
ATOM 943 C C . ASN A 1 123 ? 15.768 -0.057 -0.434 1.00 86.62 123 ASN A C 1
ATOM 945 O O . ASN A 1 123 ? 15.233 0.655 0.415 1.00 86.62 123 ASN A O 1
ATOM 949 N N . ARG A 1 124 ? 16.346 -1.216 -0.111 1.00 81.50 124 ARG A N 1
ATOM 950 C CA . ARG A 1 124 ? 16.464 -1.708 1.264 1.00 81.50 124 ARG A CA 1
ATOM 951 C C . ARG A 1 124 ? 17.882 -2.192 1.525 1.00 81.50 124 ARG A C 1
ATOM 953 O O . ARG A 1 124 ? 18.308 -3.188 0.952 1.00 81.50 124 ARG A O 1
ATOM 960 N N . ARG A 1 125 ? 18.603 -1.510 2.424 1.00 82.06 125 ARG A N 1
ATOM 961 C CA . ARG A 1 125 ? 19.995 -1.847 2.800 1.00 82.06 125 ARG A CA 1
ATOM 962 C C . ARG A 1 125 ? 20.926 -2.005 1.579 1.00 82.06 125 ARG A C 1
ATOM 964 O O . ARG A 1 125 ? 21.681 -2.965 1.501 1.00 82.06 125 ARG A O 1
ATOM 971 N N . GLY A 1 126 ? 20.829 -1.082 0.619 1.00 80.50 126 GLY A N 1
ATOM 972 C CA . GLY A 1 126 ? 21.648 -1.081 -0.602 1.00 80.50 126 GLY A CA 1
ATOM 973 C C . GLY A 1 126 ? 21.186 -2.038 -1.706 1.00 80.50 126 GLY A C 1
ATOM 974 O O . GLY A 1 126 ? 21.830 -2.110 -2.745 1.00 80.50 126 GLY A O 1
ATOM 975 N N . VAL A 1 127 ? 20.079 -2.760 -1.509 1.00 82.12 127 VAL A N 1
ATOM 976 C CA . VAL A 1 127 ? 19.492 -3.640 -2.527 1.00 82.12 127 VAL A CA 1
ATOM 977 C C . VAL A 1 127 ? 18.266 -2.970 -3.133 1.00 82.12 127 VAL A C 1
ATOM 979 O O . VAL A 1 127 ? 17.336 -2.624 -2.398 1.00 82.12 127 VAL A O 1
ATOM 982 N N . SER A 1 128 ? 18.251 -2.833 -4.460 1.00 88.44 128 SER A N 1
ATOM 983 C CA . SER A 1 128 ? 17.069 -2.387 -5.196 1.00 88.44 128 SER A CA 1
ATOM 984 C C . SER A 1 128 ? 16.003 -3.479 -5.158 1.00 88.44 128 SER A C 1
ATOM 986 O O . SER A 1 128 ? 16.240 -4.616 -5.567 1.00 88.44 128 SER A O 1
ATOM 988 N N . MET A 1 129 ? 14.845 -3.149 -4.592 1.00 88.62 129 MET A N 1
ATOM 989 C CA . MET A 1 129 ? 13.718 -4.079 -4.477 1.00 88.62 129 MET A CA 1
ATOM 990 C C . MET A 1 129 ? 12.745 -3.935 -5.646 1.00 88.62 129 MET A C 1
ATOM 992 O O . MET A 1 129 ? 12.008 -4.874 -5.933 1.00 88.62 129 MET A O 1
ATOM 996 N N . VAL A 1 130 ? 12.740 -2.768 -6.295 1.00 93.56 130 VAL A N 1
ATOM 997 C CA . VAL A 1 130 ? 11.920 -2.471 -7.468 1.00 93.56 130 VAL A CA 1
ATOM 998 C C . VAL A 1 130 ? 12.849 -2.324 -8.666 1.00 93.56 130 VAL A C 1
ATOM 1000 O O . VAL A 1 130 ? 13.557 -1.333 -8.809 1.00 93.56 130 VAL A O 1
ATOM 1003 N N . THR A 1 131 ? 12.862 -3.357 -9.499 1.00 93.50 131 THR A N 1
ATOM 1004 C CA . THR A 1 131 ? 13.655 -3.474 -10.727 1.00 93.50 131 THR A CA 1
ATOM 1005 C C . THR A 1 131 ? 12.753 -3.962 -11.863 1.00 93.50 131 THR A C 1
ATOM 1007 O O . THR A 1 131 ? 11.748 -4.620 -11.579 1.00 93.50 131 THR A O 1
ATOM 1010 N N . PRO A 1 132 ? 13.124 -3.771 -13.143 1.00 94.69 132 PRO A N 1
ATOM 1011 C CA . PRO A 1 132 ? 12.352 -4.322 -14.259 1.00 94.69 132 PRO A CA 1
ATOM 1012 C C . PRO A 1 132 ? 12.124 -5.837 -14.136 1.00 94.69 132 PRO A C 1
ATOM 1014 O O . PRO A 1 132 ? 11.035 -6.335 -14.402 1.00 94.69 132 PRO A O 1
ATOM 1017 N N . ALA A 1 133 ? 13.131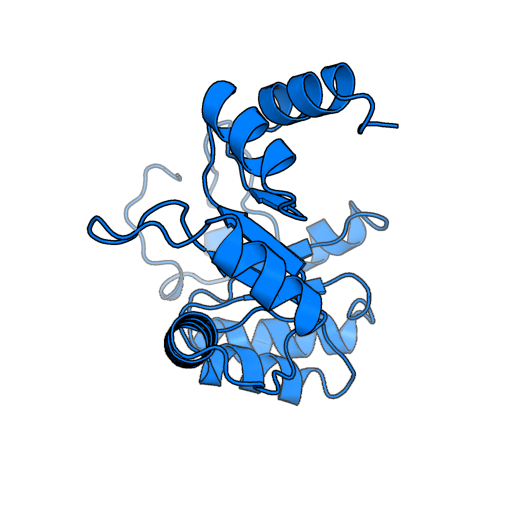 -6.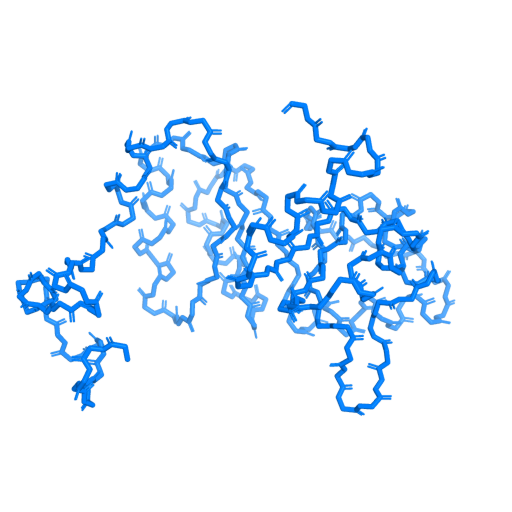578 -13.658 1.00 93.38 133 ALA A N 1
ATOM 1018 C CA . ALA A 1 133 ? 13.037 -8.024 -13.466 1.00 93.38 133 ALA A CA 1
ATOM 1019 C C . ALA A 1 133 ? 12.055 -8.410 -12.348 1.00 93.38 133 ALA A C 1
ATOM 1021 O O . ALA A 1 133 ? 11.269 -9.341 -12.517 1.00 93.38 133 ALA A O 1
ATOM 1022 N N . SER A 1 134 ? 12.073 -7.703 -11.213 1.00 93.62 134 SER A N 1
ATOM 1023 C CA . SER A 1 134 ? 11.132 -7.975 -10.121 1.00 93.62 134 SER A CA 1
ATOM 1024 C C . SER A 1 134 ? 9.700 -7.584 -10.484 1.00 93.62 134 SER A C 1
ATOM 1026 O O . SER A 1 134 ? 8.781 -8.289 -10.080 1.00 93.62 134 SER A O 1
ATOM 1028 N N . VAL A 1 135 ? 9.510 -6.505 -11.254 1.00 96.75 135 VAL A N 1
ATOM 1029 C CA . VAL A 1 135 ? 8.186 -6.093 -11.749 1.00 96.75 135 VAL A CA 1
ATOM 1030 C C . VAL A 1 135 ? 7.635 -7.131 -12.722 1.00 96.75 135 VAL A C 1
ATOM 1032 O O . VAL A 1 135 ? 6.566 -7.684 -12.481 1.00 96.75 135 VAL A O 1
ATOM 1035 N N . ALA A 1 136 ? 8.414 -7.511 -13.738 1.00 95.94 136 ALA A N 1
ATOM 1036 C CA . ALA A 1 136 ? 8.012 -8.549 -14.686 1.00 95.94 136 ALA A CA 1
ATOM 1037 C C . ALA A 1 136 ? 7.698 -9.887 -13.990 1.00 95.94 136 ALA A C 1
ATOM 1039 O O . ALA A 1 136 ? 6.761 -10.592 -14.369 1.00 95.94 136 ALA A O 1
ATOM 1040 N N . HIS A 1 137 ? 8.461 -10.240 -12.949 1.00 96.00 137 HIS A N 1
ATOM 1041 C CA . HIS A 1 137 ? 8.185 -11.431 -12.154 1.00 96.00 137 HIS A CA 1
ATOM 1042 C C . HIS A 1 137 ? 6.873 -11.322 -11.367 1.00 96.00 137 HIS A C 1
ATOM 1044 O O . HIS A 1 137 ? 6.102 -12.276 -11.370 1.00 96.00 137 HIS A O 1
ATOM 1050 N N . ALA A 1 138 ? 6.598 -10.183 -10.723 1.00 96.75 138 ALA A N 1
ATOM 1051 C CA . ALA A 1 138 ? 5.337 -9.952 -10.018 1.00 96.75 138 ALA A CA 1
ATOM 1052 C C . ALA A 1 138 ? 4.135 -10.056 -10.964 1.00 96.75 138 ALA A C 1
ATOM 1054 O O . ALA A 1 138 ? 3.203 -10.804 -10.680 1.00 96.75 138 ALA A O 1
ATOM 1055 N N . HIS A 1 139 ? 4.202 -9.407 -12.128 1.00 97.44 139 HIS A N 1
ATOM 1056 C CA . HIS A 1 139 ? 3.129 -9.450 -13.123 1.00 97.44 139 HIS A CA 1
ATOM 1057 C C . HIS A 1 139 ? 2.891 -10.855 -13.681 1.00 97.44 139 HIS A C 1
ATOM 1059 O O . HIS A 1 139 ? 1.743 -11.245 -13.869 1.00 97.44 139 HIS A O 1
ATOM 1065 N N . LYS A 1 140 ? 3.943 -11.669 -13.867 1.00 96.19 140 LYS A N 1
ATOM 1066 C CA . LYS A 1 140 ? 3.797 -13.092 -14.236 1.00 96.19 140 LYS A CA 1
ATOM 1067 C C . LYS A 1 140 ? 3.020 -13.898 -13.184 1.00 96.19 140 LYS A C 1
ATOM 1069 O O . LYS A 1 140 ? 2.418 -14.915 -13.519 1.00 96.19 140 LYS A O 1
ATOM 1074 N N . LEU A 1 141 ? 3.070 -13.470 -11.925 1.00 95.62 141 LEU A N 1
ATOM 1075 C CA . LEU A 1 141 ? 2.344 -14.071 -10.807 1.00 95.62 141 LEU A CA 1
ATOM 1076 C C . LEU A 1 141 ? 1.002 -13.377 -10.527 1.00 95.62 141 LEU A C 1
ATOM 1078 O O . LEU A 1 141 ? 0.407 -13.650 -9.489 1.00 95.62 141 LEU A O 1
ATOM 1082 N N . GLU A 1 142 ? 0.549 -12.488 -11.419 1.00 96.12 142 GLU A N 1
ATOM 1083 C CA . GLU A 1 142 ? -0.683 -11.697 -11.275 1.00 96.12 142 GLU A CA 1
ATOM 1084 C C . GLU A 1 142 ? -0.692 -10.793 -10.025 1.00 96.12 142 GLU A C 1
ATOM 1086 O O . GLU A 1 142 ? -1.743 -10.448 -9.490 1.00 96.12 142 GLU A O 1
ATOM 1091 N N . LEU A 1 143 ? 0.493 -10.380 -9.561 1.00 97.38 143 LEU A N 1
ATOM 1092 C CA . LEU A 1 143 ? 0.666 -9.473 -8.428 1.00 97.38 143 LEU A CA 1
ATOM 1093 C C . LEU A 1 143 ? 0.917 -8.046 -8.911 1.00 97.38 143 LEU A C 1
ATOM 1095 O O . LEU A 1 143 ? 1.830 -7.815 -9.704 1.00 97.38 143 LEU A O 1
ATOM 1099 N N . GLN A 1 144 ? 0.187 -7.083 -8.347 1.00 98.06 144 GLN A N 1
ATOM 1100 C CA . GLN A 1 144 ? 0.509 -5.664 -8.508 1.00 98.06 144 GLN A CA 1
ATOM 1101 C C . GLN A 1 144 ? 1.770 -5.285 -7.722 1.00 98.06 144 GLN A C 1
ATOM 1103 O O . GLN A 1 144 ? 2.040 -5.840 -6.655 1.00 98.06 144 GLN A O 1
ATOM 1108 N N . VAL A 1 145 ? 2.525 -4.302 -8.203 1.00 98.19 145 VAL A N 1
ATOM 1109 C CA . VAL A 1 145 ? 3.725 -3.773 -7.547 1.00 98.19 145 VAL A CA 1
ATOM 1110 C C . VAL A 1 145 ? 3.487 -2.339 -7.108 1.00 98.19 145 VAL A C 1
ATOM 1112 O O . VAL A 1 145 ? 3.340 -1.452 -7.944 1.00 98.19 145 VAL A O 1
ATOM 1115 N N . HIS A 1 146 ? 3.514 -2.087 -5.799 1.00 98.00 146 HIS A N 1
ATOM 1116 C CA . HIS A 1 146 ? 3.465 -0.727 -5.263 1.00 98.00 146 HIS A CA 1
ATOM 1117 C C . HIS A 1 146 ? 4.811 -0.332 -4.648 1.00 98.00 146 HIS A C 1
ATOM 1119 O O . HIS A 1 146 ? 5.344 -1.030 -3.779 1.00 98.00 146 HIS A O 1
ATOM 1125 N N . ALA A 1 147 ? 5.350 0.809 -5.068 1.00 97.38 147 ALA A N 1
ATOM 1126 C CA . ALA A 1 147 ? 6.547 1.402 -4.485 1.00 97.38 147 ALA A CA 1
ATOM 1127 C C . ALA A 1 147 ? 6.147 2.440 -3.435 1.00 97.38 147 ALA A C 1
ATOM 1129 O O . ALA A 1 147 ? 5.304 3.296 -3.708 1.00 97.38 147 ALA A O 1
ATOM 1130 N N . TRP A 1 148 ? 6.731 2.377 -2.237 1.00 94.69 148 TRP A N 1
ATOM 1131 C CA . TRP A 1 148 ? 6.369 3.295 -1.158 1.00 94.69 148 TRP A CA 1
ATOM 1132 C C . TRP A 1 148 ? 7.455 4.294 -0.763 1.00 94.69 148 TRP A C 1
ATOM 1134 O O . TRP A 1 148 ? 8.654 4.018 -0.832 1.00 94.69 148 TRP A O 1
ATOM 1144 N N . THR A 1 149 ? 6.933 5.449 -0.343 1.00 93.50 149 THR A N 1
ATOM 1145 C CA . THR A 1 149 ? 7.551 6.737 -0.004 1.00 93.50 149 THR A CA 1
ATOM 1146 C C . THR A 1 149 ? 8.457 7.291 -1.097 1.00 93.50 149 THR A C 1
ATOM 1148 O O . THR A 1 149 ? 9.680 7.311 -0.967 1.00 93.50 149 THR A O 1
ATOM 1151 N N . ILE A 1 150 ? 7.831 7.751 -2.182 1.00 97.25 150 ILE A N 1
ATOM 1152 C CA . ILE A 1 150 ? 8.496 8.406 -3.314 1.00 97.25 150 ILE A CA 1
ATOM 1153 C C . ILE A 1 150 ? 8.090 9.872 -3.345 1.00 97.25 150 ILE A C 1
ATOM 1155 O O . ILE A 1 150 ? 6.926 10.168 -3.590 1.00 97.25 150 ILE A O 1
ATOM 1159 N N . ASN A 1 151 ? 9.036 10.780 -3.118 1.00 96.62 151 ASN A N 1
ATOM 1160 C CA . ASN A 1 151 ? 8.759 12.217 -2.983 1.00 96.62 151 ASN A CA 1
ATOM 1161 C C . ASN A 1 151 ? 9.556 13.068 -3.986 1.00 96.62 151 ASN A C 1
ATOM 1163 O O . ASN A 1 151 ? 9.706 14.269 -3.792 1.00 96.62 151 ASN A O 1
ATOM 1167 N N . ASP A 1 152 ? 10.092 12.453 -5.042 1.00 97.19 152 ASP A N 1
ATOM 1168 C CA . ASP A 1 152 ? 10.788 13.155 -6.115 1.00 97.19 152 ASP A CA 1
ATOM 1169 C C . ASP A 1 152 ? 10.291 12.704 -7.491 1.00 97.19 152 ASP A C 1
ATOM 1171 O O . ASP A 1 152 ? 10.031 11.525 -7.741 1.00 97.19 152 ASP A O 1
ATOM 1175 N N . GLU A 1 153 ? 10.186 13.679 -8.387 1.00 98.06 153 GLU A N 1
ATOM 1176 C CA . GLU A 1 153 ? 9.650 13.537 -9.739 1.00 98.06 153 GLU A CA 1
ATOM 1177 C C . GLU A 1 153 ? 10.432 12.505 -10.560 1.00 98.06 153 GLU A C 1
ATOM 1179 O O . GLU A 1 153 ? 9.853 11.604 -11.168 1.00 98.06 153 GLU A O 1
ATOM 1184 N N . SER A 1 154 ? 11.766 12.578 -10.521 1.00 97.81 154 SER A N 1
ATOM 1185 C CA . SER A 1 154 ? 12.631 11.712 -11.325 1.00 97.81 154 SER A CA 1
ATOM 1186 C C . SER A 1 154 ? 12.422 10.228 -11.008 1.00 97.81 154 SER A C 1
ATOM 1188 O O . SER A 1 154 ? 12.317 9.397 -11.913 1.00 97.81 154 SER A O 1
ATOM 1190 N N . THR A 1 155 ? 12.286 9.888 -9.725 1.00 96.94 155 THR A N 1
ATOM 1191 C CA . THR A 1 155 ? 12.009 8.525 -9.280 1.00 96.94 155 THR A CA 1
ATOM 1192 C C . THR A 1 155 ? 10.595 8.101 -9.657 1.00 96.94 155 THR A C 1
ATOM 1194 O O . THR A 1 155 ? 10.417 6.960 -10.082 1.00 96.94 155 THR A O 1
ATOM 1197 N N . MET A 1 156 ? 9.599 8.994 -9.581 1.00 98.25 156 MET A N 1
ATOM 1198 C CA . MET A 1 156 ? 8.239 8.692 -10.048 1.00 98.25 156 MET A CA 1
ATOM 1199 C C . MET A 1 156 ? 8.227 8.324 -11.535 1.00 98.25 156 MET A C 1
ATOM 1201 O O . MET A 1 156 ? 7.682 7.280 -11.890 1.00 98.25 156 MET A O 1
ATOM 1205 N N . HIS A 1 157 ? 8.887 9.110 -12.395 1.00 98.25 157 HIS A N 1
ATOM 1206 C CA . HIS A 1 157 ? 8.993 8.789 -13.821 1.00 98.25 157 HIS A CA 1
ATOM 1207 C C . HIS A 1 157 ? 9.660 7.434 -14.051 1.00 98.25 157 HIS A C 1
ATOM 1209 O O . HIS A 1 157 ? 9.095 6.609 -14.767 1.00 98.25 157 HIS A O 1
ATOM 1215 N N . ASN A 1 158 ? 10.801 7.183 -13.405 1.00 97.12 158 ASN A N 1
ATOM 1216 C CA . ASN A 1 158 ? 11.530 5.924 -13.550 1.00 97.12 158 ASN A CA 1
ATOM 1217 C C . ASN A 1 158 ? 10.696 4.711 -13.104 1.00 97.12 158 ASN A C 1
ATOM 1219 O O . ASN A 1 158 ? 10.734 3.662 -13.742 1.00 97.12 158 ASN A O 1
ATOM 1223 N N . LEU A 1 159 ? 9.942 4.835 -12.008 1.00 97.69 159 LEU A N 1
ATOM 1224 C CA . LEU A 1 159 ? 9.056 3.776 -11.519 1.00 97.69 159 LEU A CA 1
ATOM 1225 C C . LEU A 1 159 ? 7.899 3.506 -12.483 1.00 97.69 159 LEU A C 1
ATOM 1227 O O . LEU A 1 159 ? 7.600 2.342 -12.752 1.00 97.69 159 LEU A O 1
ATOM 1231 N N . ILE A 1 160 ? 7.294 4.559 -13.036 1.00 97.62 160 ILE A N 1
ATOM 1232 C CA . ILE A 1 160 ? 6.252 4.441 -14.063 1.00 97.62 160 ILE A CA 1
ATOM 1233 C C . ILE A 1 160 ? 6.803 3.725 -15.304 1.00 97.62 160 ILE A C 1
ATOM 1235 O O . ILE A 1 160 ? 6.170 2.791 -15.788 1.00 97.62 160 ILE A O 1
ATOM 1239 N N . ASP A 1 161 ? 8.002 4.083 -15.777 1.00 97.62 161 ASP A N 1
ATOM 1240 C CA . ASP A 1 161 ? 8.638 3.412 -16.924 1.00 97.62 161 ASP A CA 1
ATOM 1241 C C . ASP A 1 161 ? 8.964 1.939 -16.640 1.00 97.62 161 ASP A C 1
ATOM 1243 O O . ASP A 1 161 ? 8.912 1.101 -17.540 1.00 97.62 161 ASP A O 1
ATOM 1247 N N . MET A 1 162 ? 9.272 1.599 -15.384 1.00 96.69 162 MET A N 1
ATOM 1248 C CA . MET A 1 162 ? 9.449 0.210 -14.951 1.00 96.69 162 MET A CA 1
ATOM 1249 C C . MET A 1 162 ? 8.135 -0.579 -14.877 1.00 96.69 162 MET A C 1
ATOM 1251 O O . MET A 1 162 ? 8.192 -1.800 -14.744 1.00 96.69 162 MET A O 1
ATOM 1255 N N . GLY A 1 163 ? 6.981 0.087 -14.968 1.00 97.19 163 GLY A N 1
ATOM 1256 C CA . GLY A 1 163 ? 5.664 -0.542 -14.952 1.00 97.19 163 GLY A CA 1
ATOM 1257 C C . GLY A 1 163 ? 5.128 -0.842 -13.554 1.00 97.19 163 GLY A C 1
ATOM 1258 O O . GLY A 1 163 ? 4.399 -1.815 -13.396 1.00 97.19 163 GLY A O 1
ATOM 1259 N N . VAL A 1 164 ? 5.494 -0.066 -12.525 1.00 97.88 164 VAL A N 1
ATOM 1260 C CA . VAL A 1 164 ? 4.832 -0.221 -11.217 1.00 97.88 164 VAL A CA 1
ATOM 1261 C C . VAL A 1 164 ? 3.350 0.150 -11.310 1.00 97.88 164 VAL A C 1
ATOM 1263 O O . VAL A 1 164 ? 2.973 1.073 -12.029 1.00 97.88 164 VAL A O 1
ATOM 1266 N N . ASP A 1 165 ? 2.519 -0.534 -10.531 1.00 97.81 165 ASP A N 1
ATOM 1267 C CA . ASP A 1 165 ? 1.065 -0.352 -10.518 1.00 97.81 165 ASP A CA 1
ATOM 1268 C C . ASP A 1 165 ? 0.613 0.736 -9.530 1.00 97.81 165 ASP A C 1
ATOM 1270 O O . ASP A 1 165 ? -0.504 1.243 -9.619 1.00 97.81 165 ASP A O 1
ATOM 1274 N N . GLY A 1 166 ? 1.470 1.103 -8.571 1.00 96.94 166 GLY A N 1
ATOM 1275 C CA . GLY A 1 166 ? 1.155 2.115 -7.567 1.00 96.94 166 GLY A CA 1
ATOM 1276 C C . GLY A 1 166 ? 2.385 2.789 -6.969 1.00 96.94 166 GLY A C 1
ATOM 1277 O O . GLY A 1 166 ? 3.432 2.170 -6.774 1.00 96.94 166 GLY A O 1
ATOM 1278 N N . ILE A 1 167 ? 2.238 4.070 -6.635 1.00 97.88 167 ILE A N 1
ATOM 1279 C CA . ILE A 1 167 ? 3.249 4.878 -5.949 1.00 97.88 167 ILE A CA 1
ATOM 1280 C C . ILE A 1 167 ? 2.608 5.463 -4.691 1.00 97.88 167 ILE A C 1
ATOM 1282 O O . ILE A 1 167 ? 1.567 6.111 -4.769 1.00 97.88 167 ILE A O 1
ATOM 1286 N N . MET A 1 168 ? 3.224 5.239 -3.530 1.00 97.75 168 MET A N 1
ATOM 1287 C CA . MET A 1 168 ? 2.839 5.898 -2.278 1.00 97.75 168 MET A CA 1
ATOM 1288 C C . MET A 1 168 ? 3.786 7.070 -2.030 1.00 97.75 168 MET A C 1
ATOM 1290 O O . MET A 1 168 ? 5.005 6.887 -2.010 1.00 97.75 168 MET A O 1
ATOM 1294 N N . THR A 1 169 ? 3.226 8.257 -1.835 1.00 97.88 169 THR A N 1
ATOM 1295 C CA . THR A 1 169 ? 3.956 9.525 -1.748 1.00 97.88 169 THR A CA 1
ATOM 1296 C C . THR A 1 169 ? 3.385 10.395 -0.633 1.00 97.88 169 THR A C 1
ATOM 1298 O O . THR A 1 169 ? 2.197 10.296 -0.327 1.00 97.88 169 THR A O 1
ATOM 1301 N N . ASP A 1 170 ? 4.227 11.247 -0.055 1.00 97.19 170 ASP A N 1
ATOM 1302 C CA . ASP A 1 170 ? 3.790 12.344 0.811 1.00 97.19 170 ASP A CA 1
ATOM 1303 C C . ASP A 1 170 ? 3.392 13.588 -0.013 1.00 97.19 170 ASP A C 1
ATOM 1305 O O . ASP A 1 170 ? 2.684 14.459 0.489 1.00 97.19 170 ASP A O 1
ATOM 1309 N N . ASP A 1 171 ? 3.806 13.665 -1.286 1.00 97.50 171 ASP A N 1
ATOM 1310 C CA . ASP A 1 171 ? 3.487 14.758 -2.210 1.00 97.50 171 ASP A CA 1
ATOM 1311 C C . ASP A 1 171 ? 2.529 14.290 -3.319 1.00 97.50 171 ASP A C 1
ATOM 1313 O O . ASP A 1 171 ? 2.886 14.063 -4.480 1.00 97.50 171 ASP A O 1
ATOM 1317 N N . CYS A 1 172 ? 1.257 14.142 -2.943 1.00 96.75 172 CYS A N 1
ATOM 1318 C CA . CYS A 1 172 ? 0.195 13.757 -3.873 1.00 96.75 172 CYS A CA 1
ATOM 1319 C C . CYS A 1 172 ? 0.008 14.765 -5.020 1.00 96.75 172 CYS A C 1
ATOM 1321 O O . CYS A 1 172 ? -0.457 14.380 -6.094 1.00 96.75 172 CYS A O 1
ATOM 1323 N N . ALA A 1 173 ? 0.340 16.045 -4.809 1.00 97.88 173 ALA A N 1
ATOM 1324 C CA . ALA A 1 173 ? 0.221 17.071 -5.841 1.00 97.88 173 ALA A CA 1
ATOM 1325 C C . ALA A 1 173 ? 1.283 16.877 -6.928 1.00 97.88 173 ALA A C 1
ATOM 1327 O O . ALA A 1 173 ? 0.953 16.916 -8.115 1.00 97.88 173 ALA A O 1
ATOM 1328 N N . LEU A 1 174 ? 2.526 16.595 -6.530 1.00 98.31 174 LEU A N 1
ATOM 1329 C CA . LEU A 1 174 ? 3.601 16.250 -7.454 1.00 98.31 174 LEU A CA 1
ATOM 1330 C C . LEU A 1 174 ? 3.270 14.984 -8.249 1.00 98.31 174 LEU A C 1
ATOM 1332 O O . LEU A 1 174 ? 3.315 15.011 -9.478 1.00 98.31 174 LEU A O 1
ATOM 1336 N N . LEU A 1 175 ? 2.868 13.901 -7.573 1.00 98.19 175 LEU A N 1
ATOM 1337 C CA . LEU A 1 175 ? 2.517 12.655 -8.261 1.00 98.19 175 LEU A CA 1
ATOM 1338 C C . LEU A 1 175 ? 1.369 12.859 -9.256 1.00 98.19 175 LEU A C 1
ATOM 1340 O O . LEU A 1 175 ? 1.421 12.335 -10.366 1.00 98.19 175 LEU A O 1
ATOM 1344 N N . LYS A 1 176 ? 0.351 13.650 -8.899 1.00 98.00 176 LYS A N 1
ATOM 1345 C CA . LYS A 1 176 ? -0.737 13.986 -9.823 1.00 98.00 176 LYS A CA 1
ATOM 1346 C C . LYS A 1 176 ? -0.222 14.714 -11.067 1.00 98.00 176 LYS A C 1
ATOM 1348 O O . LYS A 1 176 ? -0.626 14.348 -12.167 1.00 98.00 176 LYS A O 1
ATOM 1353 N N . SER A 1 177 ? 0.657 15.706 -10.914 1.00 98.25 177 SER A N 1
ATOM 1354 C CA . SER A 1 177 ? 1.253 16.426 -12.052 1.00 98.25 177 SER A CA 1
ATOM 1355 C C . SER A 1 177 ? 2.005 15.474 -12.985 1.00 98.25 177 SER A C 1
ATOM 1357 O O . SER A 1 177 ? 1.723 15.455 -14.181 1.00 98.25 177 SER A O 1
ATOM 1359 N N . VAL A 1 178 ? 2.842 14.589 -12.431 1.00 98.38 178 VAL A N 1
ATOM 1360 C CA . VAL A 1 178 ? 3.551 13.547 -13.196 1.00 98.38 178 VAL A CA 1
ATOM 1361 C C . VAL A 1 178 ? 2.574 12.644 -13.956 1.00 98.38 178 VAL A C 1
ATOM 1363 O O . VAL A 1 178 ? 2.767 12.362 -15.138 1.00 98.38 178 VAL A O 1
ATOM 1366 N N . LEU A 1 179 ? 1.498 12.189 -13.308 1.00 98.00 179 LEU A N 1
ATOM 1367 C CA . LEU A 1 179 ? 0.502 11.327 -13.951 1.00 98.00 179 LEU A CA 1
ATOM 1368 C C . LEU A 1 179 ? -0.265 12.053 -15.068 1.00 98.00 179 LEU A C 1
ATOM 1370 O O . LEU A 1 179 ? -0.561 11.434 -16.089 1.00 98.00 179 LEU A O 1
ATOM 1374 N N . ILE A 1 180 ? -0.551 13.351 -14.918 1.00 98.19 180 ILE A N 1
ATOM 1375 C CA . ILE A 1 180 ? -1.154 14.180 -15.975 1.00 98.19 180 ILE A CA 1
ATOM 1376 C C . ILE A 1 180 ? -0.209 14.285 -17.176 1.00 98.19 180 ILE A C 1
ATOM 1378 O O . ILE A 1 180 ? -0.628 14.020 -18.300 1.00 98.19 180 ILE A O 1
ATOM 1382 N N . GLU A 1 181 ? 1.068 14.602 -16.954 1.00 97.50 181 GLU A N 1
ATOM 1383 C CA . GLU A 1 181 ? 2.077 14.698 -18.021 1.00 97.50 181 GLU A CA 1
ATOM 1384 C C . GLU A 1 181 ? 2.247 13.382 -18.790 1.00 97.50 181 GLU A C 1
ATOM 1386 O O . GLU A 1 181 ? 2.465 13.367 -20.003 1.00 97.50 181 GLU A O 1
ATOM 1391 N N . ARG A 1 182 ? 2.090 12.257 -18.089 1.00 96.69 182 ARG A N 1
ATOM 1392 C CA . ARG A 1 182 ? 2.128 10.906 -18.657 1.00 96.69 182 ARG A CA 1
ATOM 1393 C C . ARG A 1 182 ? 0.824 10.475 -19.335 1.00 96.69 182 ARG A C 1
ATOM 1395 O O . ARG A 1 182 ? 0.789 9.380 -19.887 1.00 96.69 182 ARG A O 1
ATOM 1402 N N . ASN A 1 183 ? -0.226 11.300 -19.330 1.00 96.81 183 ASN A N 1
ATOM 1403 C CA . ASN A 1 183 ? -1.578 10.946 -19.789 1.00 96.81 183 ASN A CA 1
ATOM 1404 C C . ASN A 1 183 ? -2.169 9.724 -19.050 1.00 96.81 183 ASN A C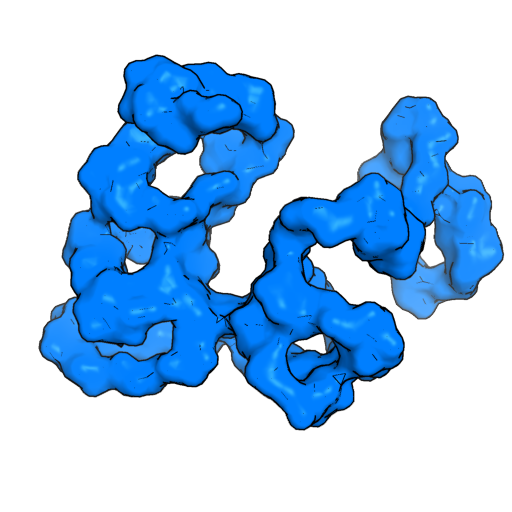 1
ATOM 1406 O O . ASN A 1 183 ? -2.891 8.917 -19.632 1.00 96.81 183 ASN A O 1
ATOM 1410 N N . MET A 1 184 ? -1.840 9.576 -17.765 1.00 95.81 184 MET A N 1
ATOM 1411 C CA . MET A 1 184 ? -2.296 8.499 -16.874 1.00 95.81 184 MET A CA 1
ATOM 1412 C C . MET A 1 184 ? -3.282 8.993 -15.804 1.00 95.81 184 MET A C 1
ATOM 1414 O O . MET A 1 184 ? -3.656 8.236 -14.910 1.00 95.81 184 MET A O 1
ATOM 1418 N N . TRP A 1 185 ? -3.693 10.259 -15.879 1.00 92.56 185 TRP A N 1
ATOM 1419 C CA . TRP A 1 185 ? -4.678 10.863 -14.989 1.00 92.56 185 TRP A CA 1
ATOM 1420 C C . TRP A 1 185 ? -5.918 11.272 -15.787 1.00 92.56 185 TRP A C 1
ATOM 1422 O O . TRP A 1 185 ? -5.791 11.974 -16.791 1.00 92.56 185 TRP A O 1
ATOM 1432 N N . ALA A 1 186 ? -7.093 10.821 -15.342 1.00 78.19 186 ALA A N 1
ATOM 1433 C CA . ALA A 1 186 ? -8.392 11.150 -15.931 1.00 78.19 186 ALA A CA 1
ATOM 1434 C C . ALA A 1 186 ? -9.088 12.293 -15.178 1.00 78.19 186 ALA A C 1
ATOM 1436 O O . ALA A 1 186 ? -8.885 12.415 -13.943 1.00 78.19 186 ALA A O 1
#

Secondary structure (DSSP, 8-state):
--SS---GGG--HHHHHH-EETTTEEPPPHHHHHHH-TT--EEEE--SHHHHHHHHHHHHHHT-GGGEEEE-S-HHHHHHHHHHH-S--EEB--HHHHHHHHHHHHHT-----S-SEEEEESEETTEESS-HHHHHHHHHTT-EEEEE----HHHHHHHHHTT-SEEE-S-HHHHHHHHHHTT---